Protein AF-A0AA35WFP4-F1 (afdb_monomer)

Organism: Geodia barretti (NCBI:txid519541)

Structure (mmCIF, N/CA/C/O backbone):
data_AF-A0AA35WFP4-F1
#
_entry.id   AF-A0AA35WFP4-F1
#
loop_
_atom_site.group_PDB
_atom_site.id
_atom_site.type_symbol
_atom_site.label_atom_id
_atom_site.label_alt_id
_atom_site.label_comp_id
_atom_site.label_asym_id
_atom_site.label_entity_id
_atom_site.label_seq_id
_atom_site.pdbx_PDB_ins_code
_atom_site.Cartn_x
_atom_site.Cartn_y
_atom_site.Cartn_z
_atom_site.occupancy
_atom_site.B_iso_or_equiv
_atom_site.auth_seq_id
_atom_site.auth_comp_id
_atom_site.auth_asym_id
_atom_site.auth_atom_id
_atom_site.pdbx_PDB_model_num
ATOM 1 N N . MET A 1 1 ? -17.959 -14.743 7.133 1.00 82.44 1 MET A N 1
ATOM 2 C CA . MET A 1 1 ? -16.895 -14.623 8.164 1.00 82.44 1 MET A CA 1
ATOM 3 C C . MET A 1 1 ? -17.214 -13.627 9.280 1.00 82.44 1 MET A C 1
ATOM 5 O O . MET A 1 1 ? -17.504 -14.088 10.371 1.00 82.44 1 MET A O 1
ATOM 9 N N . VAL A 1 2 ? -17.164 -12.299 9.069 1.00 87.94 2 VAL A N 1
ATOM 10 C CA . VAL A 1 2 ? -17.402 -11.323 10.167 1.00 87.94 2 VAL A CA 1
ATOM 11 C C . VAL A 1 2 ? -18.834 -11.422 10.704 1.00 87.94 2 VAL A C 1
ATOM 13 O O . VAL A 1 2 ? -19.025 -11.554 11.905 1.00 87.94 2 VAL A O 1
ATOM 16 N N . GLU A 1 3 ? -19.830 -11.456 9.815 1.00 89.75 3 GLU A N 1
ATOM 17 C CA . GLU A 1 3 ? -21.239 -11.602 10.211 1.00 89.75 3 GLU A CA 1
ATOM 18 C C . GLU A 1 3 ? -21.534 -12.968 10.855 1.00 89.75 3 GLU A C 1
ATOM 20 O O . GLU A 1 3 ? -22.258 -13.048 11.836 1.00 89.75 3 GLU A O 1
ATOM 25 N N . GLU A 1 4 ? -20.914 -14.044 10.360 1.00 89.56 4 GLU A N 1
ATOM 26 C CA . GLU A 1 4 ? -21.022 -15.384 10.962 1.00 89.56 4 GLU A CA 1
ATOM 27 C C . GLU A 1 4 ? -20.418 -15.455 12.368 1.00 89.56 4 GLU A C 1
ATOM 29 O O . GLU A 1 4 ? -20.865 -16.259 13.182 1.00 89.56 4 GLU A O 1
ATOM 34 N N . GLN A 1 5 ? -19.363 -14.685 12.656 1.00 90.50 5 GLN A N 1
ATOM 35 C CA . GLN A 1 5 ? -18.858 -14.599 14.024 1.00 90.50 5 GLN A CA 1
ATOM 36 C C . GLN A 1 5 ? -19.785 -13.754 14.888 1.00 90.50 5 GLN A C 1
ATOM 38 O O . GLN A 1 5 ? -20.161 -14.209 15.958 1.00 90.50 5 GLN A O 1
ATOM 43 N N . ARG A 1 6 ? -20.232 -12.593 14.396 1.00 94.50 6 ARG A N 1
ATOM 44 C CA . ARG A 1 6 ? -21.214 -11.762 15.101 1.00 94.50 6 ARG A CA 1
ATOM 45 C C . ARG A 1 6 ? -22.464 -12.555 15.477 1.00 94.50 6 ARG A C 1
ATOM 47 O O . ARG A 1 6 ? -22.916 -12.461 16.608 1.00 94.50 6 ARG A O 1
ATOM 54 N N . ALA A 1 7 ? -22.997 -13.366 14.565 1.00 92.38 7 ALA A N 1
ATOM 55 C CA . ALA A 1 7 ? -24.157 -14.212 14.835 1.00 92.38 7 ALA A CA 1
ATOM 56 C C . ALA A 1 7 ? -23.892 -15.261 15.931 1.00 92.38 7 ALA A C 1
ATOM 58 O O . ALA A 1 7 ? -24.774 -15.518 16.745 1.00 92.38 7 ALA A O 1
ATOM 59 N N . ARG A 1 8 ? -22.681 -15.835 15.985 1.00 92.56 8 ARG A N 1
ATOM 60 C CA . ARG A 1 8 ? -22.271 -16.758 17.057 1.00 92.56 8 ARG A CA 1
ATOM 61 C C . ARG A 1 8 ? -22.165 -16.048 18.401 1.00 92.56 8 ARG A C 1
ATOM 63 O O . ARG A 1 8 ? -22.798 -16.477 19.355 1.00 92.56 8 ARG A O 1
ATOM 70 N N . ASP A 1 9 ? -21.459 -14.925 18.444 1.00 92.81 9 ASP A N 1
ATOM 71 C CA . ASP A 1 9 ? -21.272 -14.154 19.674 1.00 92.81 9 ASP A CA 1
ATOM 72 C C . ASP A 1 9 ? -22.619 -13.598 20.184 1.00 92.81 9 ASP A C 1
ATOM 74 O O . ASP A 1 9 ? -22.872 -13.546 21.385 1.00 92.81 9 ASP A O 1
ATOM 78 N N . ALA A 1 10 ? -23.532 -13.240 19.274 1.00 93.31 10 ALA A N 1
ATOM 79 C CA . ALA A 1 10 ? -24.896 -12.847 19.616 1.00 93.31 10 ALA A CA 1
ATOM 80 C C . ALA A 1 10 ? -25.704 -14.006 20.228 1.00 93.31 10 ALA A C 1
ATOM 82 O O . ALA A 1 10 ? -26.437 -13.786 21.190 1.00 93.31 10 ALA A O 1
ATOM 83 N N . ALA A 1 11 ? -25.547 -15.234 19.720 1.00 93.44 11 ALA A N 1
ATOM 84 C CA . ALA A 1 11 ? -26.174 -16.426 20.296 1.00 93.44 11 ALA A CA 1
ATOM 85 C C . ALA A 1 11 ? -25.613 -16.779 21.688 1.00 93.44 11 ALA A C 1
ATOM 87 O O . ALA A 1 11 ? -26.329 -17.344 22.511 1.00 93.44 11 ALA A O 1
ATOM 88 N N . GLU A 1 12 ? -24.365 -16.401 21.972 1.00 93.69 12 GLU A N 1
ATOM 89 C CA . GLU A 1 12 ? -23.725 -16.514 23.292 1.00 93.69 12 GLU A CA 1
ATOM 90 C C . GLU A 1 12 ? -24.113 -15.371 24.256 1.00 93.69 12 GLU A C 1
ATOM 92 O O . GLU A 1 12 ? -23.654 -15.338 25.397 1.00 93.69 12 GLU A O 1
ATOM 97 N N . GLY A 1 13 ? -24.983 -14.446 23.831 1.00 91.12 13 GLY A N 1
ATOM 98 C CA . GLY A 1 13 ? -25.497 -13.354 24.664 1.00 91.12 13 GLY A CA 1
ATOM 99 C C . GLY A 1 13 ? -24.642 -12.083 24.656 1.00 91.12 13 GLY A C 1
ATOM 100 O O . GLY A 1 13 ? -24.821 -11.220 25.513 1.00 91.12 13 GLY A O 1
ATOM 101 N N . HIS A 1 14 ? -23.717 -11.929 23.706 1.00 91.44 14 HIS A N 1
ATOM 102 C CA . HIS A 1 14 ? -22.873 -10.739 23.622 1.00 91.44 14 HIS A CA 1
ATOM 103 C C . HIS A 1 14 ? -23.672 -9.521 23.116 1.00 91.44 14 HIS A C 1
ATOM 105 O O . HIS A 1 14 ? -23.936 -9.384 21.919 1.00 91.44 14 HIS A O 1
ATOM 111 N N . GLU A 1 15 ? -24.001 -8.581 24.008 1.00 90.38 15 GLU A N 1
ATOM 112 C CA . GLU A 1 15 ? -24.880 -7.428 23.721 1.00 90.38 15 GLU A CA 1
ATOM 113 C C . GLU A 1 15 ? -24.446 -6.602 22.498 1.00 90.38 15 GLU A C 1
ATOM 115 O O . GLU A 1 15 ? -25.260 -6.282 21.631 1.00 90.38 15 GLU A O 1
ATOM 120 N N . ILE A 1 16 ? -23.145 -6.313 22.365 1.00 91.69 16 ILE A N 1
ATOM 121 C CA . ILE A 1 16 ? -22.607 -5.564 21.212 1.00 91.69 16 ILE A CA 1
ATOM 122 C C . ILE A 1 16 ? -22.883 -6.297 19.889 1.00 91.69 16 ILE A C 1
ATOM 124 O O . ILE A 1 16 ? -23.216 -5.667 18.885 1.00 91.69 16 ILE A O 1
ATOM 128 N N . ALA A 1 17 ? -22.758 -7.626 19.877 1.00 90.75 17 ALA A N 1
ATOM 129 C CA . ALA A 1 17 ? -22.957 -8.437 18.684 1.00 90.75 17 ALA A CA 1
ATOM 130 C C . ALA A 1 17 ? -24.440 -8.485 18.288 1.00 90.75 17 ALA A C 1
ATOM 132 O O . ALA A 1 17 ? -24.754 -8.433 17.097 1.00 90.75 17 ALA A O 1
ATOM 133 N N . ILE A 1 18 ? -25.347 -8.508 19.268 1.00 90.19 18 ILE A N 1
ATOM 134 C CA . ILE A 1 18 ? -26.798 -8.390 19.055 1.00 90.19 18 ILE A CA 1
ATOM 135 C C . ILE A 1 18 ? -27.128 -7.018 18.450 1.00 90.19 18 ILE A C 1
ATOM 137 O O . ILE A 1 18 ? -27.749 -6.937 17.393 1.00 90.19 18 ILE A O 1
ATOM 141 N N . ASN A 1 19 ? -26.617 -5.931 19.035 1.00 88.25 19 ASN A N 1
ATOM 142 C CA . ASN A 1 19 ? -26.883 -4.564 18.565 1.00 88.25 19 ASN A CA 1
ATOM 143 C C . ASN A 1 19 ? -26.356 -4.278 17.150 1.00 88.25 19 ASN A C 1
ATOM 145 O O . ASN A 1 19 ? -26.808 -3.330 16.498 1.00 88.25 19 ASN A O 1
ATOM 149 N N . LEU A 1 20 ? -25.394 -5.072 16.678 1.00 91.75 20 LEU A N 1
ATOM 150 C CA . LEU A 1 20 ? -24.791 -4.975 15.350 1.00 91.75 20 LEU A CA 1
ATOM 151 C C . LEU A 1 20 ? -25.527 -5.769 14.262 1.00 91.75 20 LEU A C 1
ATOM 153 O O . LEU A 1 20 ? -25.131 -5.690 13.095 1.00 91.75 20 LEU A O 1
ATOM 157 N N . GLU A 1 21 ? -26.578 -6.514 14.608 1.00 91.88 21 GLU A N 1
ATOM 158 C CA . GLU A 1 21 ? -27.338 -7.320 13.654 1.00 91.88 21 GLU A CA 1
ATOM 159 C C . GLU A 1 21 ? -27.863 -6.481 12.478 1.00 91.88 21 GLU A C 1
ATOM 161 O O . GLU A 1 21 ? -28.447 -5.411 12.651 1.00 91.88 21 GLU A O 1
ATOM 166 N N . GLY A 1 22 ? -27.588 -6.938 11.251 1.00 89.81 22 GLY A N 1
ATOM 167 C CA . GLY A 1 22 ? -27.989 -6.253 10.016 1.00 89.81 22 GLY A CA 1
ATOM 168 C C . GLY A 1 22 ? -27.219 -4.962 9.695 1.00 89.81 22 GLY A C 1
ATOM 169 O O . GLY A 1 22 ? -27.434 -4.374 8.635 1.00 89.81 22 GLY A O 1
ATOM 170 N N . LYS A 1 23 ? -26.294 -4.516 10.557 1.00 91.38 23 LYS A N 1
ATOM 171 C CA . LYS A 1 23 ? -25.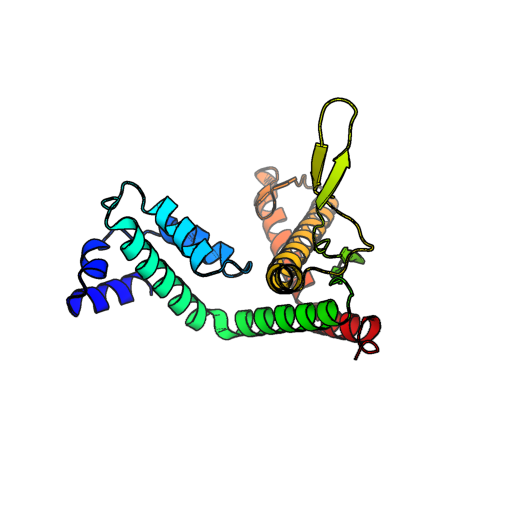561 -3.244 10.390 1.00 91.38 23 LYS A CA 1
ATOM 172 C C . LYS A 1 23 ? -24.175 -3.415 9.762 1.00 91.38 23 LYS A C 1
ATOM 174 O O . LYS A 1 23 ? -23.600 -2.450 9.250 1.00 91.38 23 LYS A O 1
ATOM 179 N N . ILE A 1 24 ? -23.630 -4.633 9.741 1.00 91.62 24 ILE A N 1
ATOM 180 C CA . ILE A 1 24 ? -22.321 -4.935 9.143 1.00 91.62 24 ILE A CA 1
ATOM 181 C C . ILE A 1 24 ? -22.473 -5.181 7.634 1.00 91.62 24 ILE A C 1
ATOM 183 O O . ILE A 1 24 ? -22.581 -6.307 7.158 1.00 91.62 24 ILE A O 1
ATOM 187 N N . SER A 1 25 ? -22.454 -4.105 6.845 1.00 91.75 25 SER A N 1
ATOM 188 C CA . SER A 1 25 ? -22.494 -4.197 5.378 1.00 91.75 25 SER A CA 1
ATOM 189 C C . SER A 1 25 ? -21.098 -4.238 4.740 1.00 91.75 25 SER A C 1
ATOM 191 O O . SER A 1 25 ? -20.101 -3.817 5.335 1.00 91.75 25 SER A O 1
ATOM 193 N N . ARG A 1 26 ? -21.018 -4.638 3.457 1.00 91.31 26 ARG A N 1
ATOM 194 C CA . ARG A 1 26 ? -19.781 -4.549 2.650 1.00 91.31 26 ARG A CA 1
ATOM 195 C C . ARG A 1 26 ? -19.157 -3.153 2.719 1.00 91.31 26 ARG A C 1
ATOM 197 O O . ARG A 1 26 ? -17.938 -3.040 2.784 1.00 91.31 26 ARG A O 1
ATOM 204 N N . LYS A 1 27 ? -19.974 -2.093 2.710 1.00 92.19 27 LYS A N 1
ATOM 205 C CA . LYS A 1 27 ? -19.503 -0.701 2.763 1.00 92.19 27 LYS A CA 1
ATOM 206 C C . LYS A 1 27 ? -18.739 -0.405 4.058 1.00 92.19 27 LYS A C 1
ATOM 208 O O . LYS A 1 27 ? -17.705 0.254 3.993 1.00 92.19 27 LYS A O 1
ATOM 213 N N . VAL A 1 28 ? -19.210 -0.933 5.192 1.00 92.81 28 VAL A N 1
ATOM 214 C CA . VAL A 1 28 ? -18.598 -0.727 6.515 1.00 92.81 28 VAL A CA 1
ATOM 215 C C . VAL A 1 28 ? -17.199 -1.332 6.572 1.00 92.81 28 VAL A C 1
ATOM 217 O O . VAL A 1 28 ? -16.257 -0.673 7.003 1.00 92.81 28 VAL A O 1
ATOM 220 N N . VAL A 1 29 ? -17.041 -2.564 6.083 1.00 93.38 29 VAL A N 1
ATOM 221 C CA . VAL A 1 29 ? -15.768 -3.295 6.190 1.00 93.38 29 VAL A CA 1
ATOM 222 C C . VAL A 1 29 ? -14.801 -3.023 5.035 1.00 93.38 29 VAL A C 1
ATOM 224 O O . VAL A 1 29 ? -13.594 -3.176 5.218 1.00 93.38 29 VAL A O 1
ATOM 227 N N . LYS A 1 30 ? -15.286 -2.591 3.856 1.00 91.88 30 LYS A N 1
A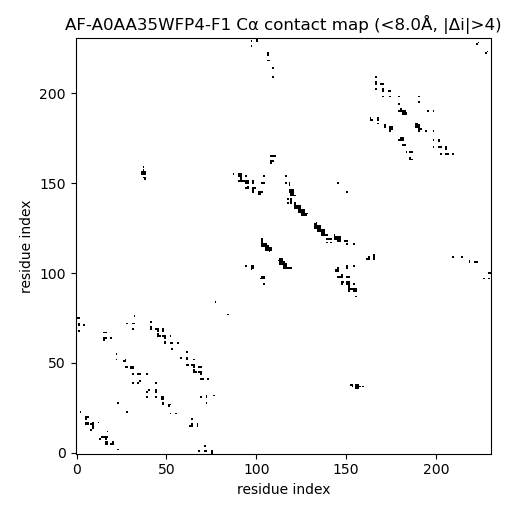TOM 228 C CA . LYS A 1 30 ? -14.472 -2.420 2.634 1.00 91.88 30 LYS A CA 1
ATOM 229 C C . LYS A 1 30 ? -13.238 -1.557 2.877 1.00 91.88 30 LYS A C 1
ATOM 231 O O . LYS A 1 30 ? -12.142 -1.950 2.494 1.00 91.88 30 LYS A O 1
ATOM 236 N N . GLN A 1 31 ? -13.405 -0.394 3.506 1.00 92.12 31 GLN A N 1
ATOM 237 C CA . GLN A 1 31 ? -12.296 0.539 3.710 1.00 92.12 31 GLN A CA 1
ATOM 238 C C . GLN A 1 31 ? -11.212 -0.054 4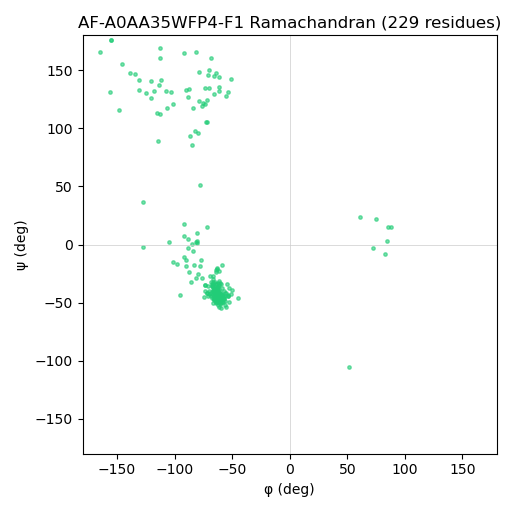.621 1.00 92.12 31 GLN A C 1
ATOM 240 O O . GLN A 1 31 ? -10.022 0.063 4.332 1.00 92.12 31 GLN A O 1
ATOM 245 N N . THR A 1 32 ? -11.608 -0.734 5.695 1.00 91.69 32 THR A N 1
ATOM 246 C CA . THR A 1 32 ? -10.662 -1.363 6.623 1.00 91.69 32 THR A CA 1
ATOM 247 C C . THR A 1 32 ? -9.969 -2.555 5.988 1.00 91.69 32 THR A C 1
ATOM 249 O O . THR A 1 32 ? -8.751 -2.649 6.070 1.00 91.69 32 THR A O 1
ATOM 252 N N . VAL A 1 33 ? -10.700 -3.402 5.259 1.00 89.88 33 VAL A N 1
ATOM 253 C CA . VAL A 1 33 ? -10.108 -4.506 4.487 1.00 89.88 33 VAL A CA 1
ATOM 254 C C . VAL A 1 33 ? -9.068 -3.992 3.489 1.00 89.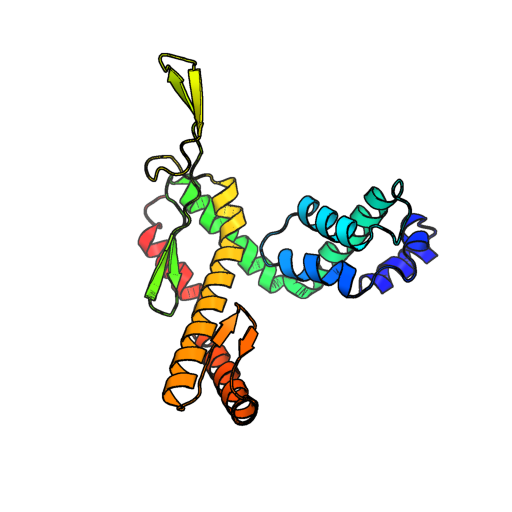88 33 VAL A C 1
ATOM 256 O O . VAL A 1 33 ? -7.961 -4.520 3.447 1.00 89.88 33 VAL A O 1
ATOM 259 N N . MET A 1 34 ? -9.386 -2.926 2.746 1.00 85.62 34 MET A N 1
ATOM 260 C CA . MET A 1 34 ? -8.448 -2.326 1.795 1.00 85.62 34 MET A CA 1
ATOM 261 C C . MET A 1 34 ? -7.225 -1.731 2.487 1.00 85.62 34 MET A C 1
ATOM 263 O O . MET A 1 34 ? -6.124 -1.867 1.989 1.00 85.62 34 MET A O 1
ATOM 267 N N . THR A 1 35 ? -7.381 -1.063 3.626 1.00 86.50 35 THR A N 1
ATOM 268 C CA . THR A 1 35 ? -6.268 -0.299 4.209 1.00 86.50 35 THR A CA 1
ATOM 269 C C . THR A 1 35 ? -5.387 -1.096 5.170 1.00 86.50 35 THR A C 1
ATOM 271 O O . THR A 1 35 ? -4.243 -0.707 5.403 1.00 86.50 35 THR A O 1
ATOM 274 N N . VAL A 1 36 ? -5.857 -2.231 5.697 1.00 83.19 36 VAL A N 1
ATOM 275 C CA . VAL A 1 36 ? -5.047 -3.112 6.560 1.00 83.19 36 VAL A CA 1
ATOM 276 C C . VAL A 1 36 ? -3.878 -3.730 5.796 1.00 83.19 36 VAL A C 1
ATOM 278 O O . VAL A 1 36 ? -2.766 -3.766 6.325 1.00 83.19 36 VAL A O 1
ATOM 281 N N . VAL A 1 37 ? -4.090 -4.141 4.540 1.00 74.56 37 VAL A N 1
ATOM 282 C CA . VAL A 1 37 ? -2.997 -4.625 3.674 1.00 74.56 37 VAL A CA 1
ATOM 283 C C . VAL A 1 37 ? -1.968 -3.525 3.379 1.00 74.56 37 VAL A C 1
ATOM 285 O O . VAL A 1 37 ? -0.790 -3.813 3.196 1.00 74.56 37 VAL A O 1
ATOM 288 N N . TYR A 1 38 ? -2.384 -2.259 3.474 1.00 73.88 38 TYR A N 1
ATOM 289 C CA . TYR A 1 38 ? -1.529 -1.072 3.395 1.00 73.88 38 TYR A CA 1
ATOM 290 C C . TYR A 1 38 ? -1.014 -0.587 4.769 1.00 73.88 38 TYR A C 1
ATOM 292 O O . TYR A 1 38 ? -0.571 0.550 4.911 1.00 73.88 38 TYR A O 1
ATOM 300 N N . GLY A 1 39 ? -1.053 -1.424 5.810 1.00 74.88 39 GLY A N 1
ATOM 301 C CA . GLY A 1 39 ? -0.417 -1.125 7.099 1.00 74.88 39 GLY A CA 1
ATOM 302 C C . GLY A 1 39 ? -1.254 -0.300 8.082 1.00 74.88 39 GLY A C 1
ATOM 303 O O . GLY A 1 39 ? -0.712 0.202 9.071 1.00 74.88 39 GLY A O 1
ATOM 304 N N . VAL A 1 40 ? -2.569 -0.165 7.868 1.00 84.62 40 VAL A N 1
ATOM 305 C CA . VAL A 1 40 ? -3.449 0.447 8.875 1.00 84.62 40 VAL A CA 1
ATOM 306 C C . VAL A 1 40 ? -3.445 -0.356 10.175 1.00 84.62 40 VAL A C 1
ATOM 308 O O . VAL A 1 40 ? -3.602 -1.576 10.198 1.00 84.62 40 VAL A O 1
ATOM 311 N N . THR A 1 41 ? -3.278 0.362 11.286 1.00 86.44 41 THR A N 1
ATOM 312 C CA . THR A 1 41 ? -3.317 -0.205 12.636 1.00 86.44 41 THR A CA 1
ATOM 313 C C . THR A 1 41 ? -4.753 -0.385 13.115 1.00 86.44 41 THR A C 1
ATOM 315 O O . THR A 1 41 ? -5.684 0.212 12.576 1.00 86.44 41 THR A O 1
ATOM 318 N N . TRP A 1 42 ? -4.935 -1.158 14.185 1.00 90.38 42 TRP A N 1
ATOM 319 C CA . TRP A 1 42 ? -6.245 -1.371 14.807 1.00 90.38 42 TRP A CA 1
ATOM 320 C C . TRP A 1 42 ? -6.975 -0.053 15.116 1.00 90.38 42 TRP A C 1
ATOM 322 O O . TRP A 1 42 ? -8.148 0.097 14.790 1.00 90.38 42 TRP A O 1
ATOM 332 N N . VAL A 1 43 ? -6.260 0.950 15.645 1.00 91.31 43 VAL A N 1
ATOM 333 C CA . VAL A 1 43 ? -6.827 2.278 15.943 1.00 91.31 43 VAL A CA 1
ATOM 334 C C . VAL A 1 43 ? -7.323 2.970 14.672 1.00 91.31 43 VAL A C 1
ATOM 336 O O . VAL A 1 43 ? -8.434 3.497 14.657 1.00 91.31 43 VAL A O 1
ATOM 339 N N . GLY A 1 44 ? -6.526 2.950 13.599 1.00 91.56 44 GLY A N 1
ATOM 340 C CA . GLY A 1 44 ? -6.920 3.530 12.315 1.00 91.56 44 GLY A CA 1
ATOM 341 C C . GLY A 1 44 ? -8.114 2.805 11.691 1.00 91.56 44 GLY A C 1
ATOM 342 O O . GLY A 1 44 ? -9.054 3.455 11.238 1.00 91.56 44 GLY A O 1
ATOM 343 N N . GLY A 1 45 ? -8.120 1.470 11.730 1.00 93.50 45 GLY A N 1
ATOM 344 C CA . GLY A 1 45 ? -9.221 0.647 11.227 1.00 93.50 45 GLY A CA 1
ATOM 345 C C . GLY A 1 45 ? -10.521 0.894 11.990 1.00 93.50 45 GLY A C 1
ATOM 346 O O . GLY A 1 45 ? -11.574 1.065 11.381 1.00 93.50 45 GLY A O 1
ATOM 347 N N . ARG A 1 46 ? -10.443 1.029 13.318 1.00 95.50 46 ARG A N 1
ATOM 348 C CA . ARG A 1 46 ? -11.598 1.355 14.157 1.00 95.50 46 ARG A CA 1
ATOM 349 C C . ARG A 1 46 ? -12.210 2.696 13.777 1.00 95.50 46 ARG A C 1
ATOM 351 O O . ARG A 1 46 ? -13.421 2.788 13.636 1.00 95.50 46 ARG A O 1
ATOM 358 N N . LEU A 1 47 ? -11.387 3.728 13.575 1.00 94.50 47 LEU A N 1
ATOM 359 C CA . LEU A 1 47 ? -11.868 5.051 13.162 1.00 94.50 47 LEU A CA 1
ATOM 360 C C . LEU A 1 47 ? -12.556 5.013 11.791 1.00 94.50 47 LEU A C 1
ATOM 362 O O . LEU A 1 47 ? -13.555 5.701 11.589 1.00 94.50 47 LEU A O 1
ATOM 366 N N . GLN A 1 48 ? -12.057 4.197 10.859 1.00 94.81 48 GLN A N 1
ATOM 367 C CA . GLN A 1 48 ? -12.708 3.994 9.562 1.00 94.81 48 GLN A CA 1
ATOM 368 C C . GLN A 1 48 ? -14.075 3.321 9.718 1.00 94.81 48 GLN A C 1
ATOM 370 O O . GLN A 1 48 ? -15.050 3.807 9.151 1.00 94.81 48 GLN A O 1
ATOM 375 N N . ILE A 1 49 ? -14.167 2.258 10.521 1.00 95.62 49 ILE A N 1
ATOM 376 C CA . ILE A 1 49 ? -15.433 1.566 10.796 1.00 95.62 49 ILE A CA 1
ATOM 377 C C . ILE A 1 49 ? -16.411 2.483 11.531 1.00 95.62 49 ILE A C 1
ATOM 379 O O . ILE A 1 49 ? -17.559 2.596 11.113 1.00 95.62 49 ILE A O 1
ATOM 383 N N . ALA A 1 50 ? -15.961 3.204 12.560 1.00 94.81 50 ALA A N 1
ATOM 384 C CA . ALA A 1 50 ? -16.778 4.171 13.291 1.00 94.81 50 ALA A CA 1
ATOM 385 C C . ALA A 1 50 ? -17.351 5.244 12.354 1.00 94.81 50 ALA A C 1
ATOM 387 O O . ALA A 1 50 ? -18.523 5.597 12.452 1.00 94.81 50 ALA A O 1
ATOM 388 N N . LYS A 1 51 ? -16.558 5.723 11.386 1.00 94.69 51 LYS A N 1
ATOM 389 C CA . LYS A 1 51 ? -17.035 6.664 10.364 1.00 94.69 51 LYS A CA 1
ATOM 390 C C . LYS A 1 51 ? -18.149 6.068 9.493 1.00 94.69 51 LYS A C 1
ATOM 392 O O . LYS A 1 51 ? -19.050 6.806 9.114 1.00 94.69 51 LYS A O 1
ATOM 397 N N . GLN A 1 52 ? -18.086 4.775 9.165 1.00 94.06 52 GLN A N 1
ATOM 398 C CA . GLN A 1 52 ? -19.107 4.104 8.348 1.00 94.06 52 GLN A CA 1
ATOM 399 C C . GLN A 1 52 ? -20.351 3.683 9.147 1.00 94.06 52 GLN A C 1
ATOM 401 O O . GLN A 1 52 ? -21.429 3.620 8.567 1.00 94.06 52 GLN A O 1
ATOM 406 N N . LEU A 1 53 ? -20.210 3.393 10.445 1.00 92.06 53 LEU A N 1
ATOM 407 C CA . LEU A 1 53 ? -21.314 3.012 11.339 1.00 92.06 53 LEU A CA 1
ATOM 408 C C . LEU A 1 53 ? -22.082 4.213 11.908 1.00 92.06 53 LEU A C 1
ATOM 410 O O . LEU A 1 53 ? -23.200 4.046 12.398 1.00 92.06 53 LEU A O 1
ATOM 414 N N . ARG A 1 54 ? -21.503 5.418 11.850 1.00 92.00 54 ARG A N 1
ATOM 415 C CA . ARG A 1 54 ? -22.143 6.647 12.329 1.00 92.00 54 ARG A CA 1
ATOM 416 C C . ARG A 1 54 ? -23.524 6.828 11.687 1.00 92.00 54 ARG A C 1
ATOM 418 O O . ARG A 1 54 ? -23.667 6.716 10.472 1.00 92.00 54 ARG A O 1
ATOM 425 N N . GLY A 1 55 ? -24.532 7.108 12.512 1.00 87.69 55 GLY A N 1
ATOM 426 C CA . GLY A 1 55 ? -25.930 7.251 12.090 1.00 87.69 55 GLY A CA 1
ATOM 427 C C . GLY A 1 55 ? -26.705 5.935 11.946 1.00 87.69 55 GLY A C 1
ATOM 428 O O . GLY A 1 55 ? -27.916 5.980 11.774 1.00 87.69 55 GLY A O 1
ATOM 429 N N . SER A 1 56 ? -26.046 4.772 12.037 1.00 88.12 56 SER A N 1
ATOM 430 C CA . SER A 1 56 ? -26.708 3.449 12.062 1.00 88.12 56 SER A CA 1
ATOM 431 C C . SER A 1 56 ? -26.811 2.853 13.476 1.00 88.12 56 SER A C 1
ATOM 433 O O . SER A 1 56 ? -27.538 1.884 13.700 1.00 88.12 56 SER A O 1
ATOM 435 N N . ILE A 1 57 ? -26.049 3.396 14.428 1.00 88.94 57 ILE A N 1
ATOM 436 C CA . ILE A 1 57 ? -25.960 2.971 15.832 1.00 88.94 57 ILE A CA 1
ATOM 437 C C . ILE A 1 57 ? -25.916 4.242 16.698 1.00 88.94 57 ILE A C 1
ATOM 439 O O . ILE A 1 57 ? -25.366 5.242 16.225 1.00 88.94 57 ILE A O 1
ATOM 443 N N . PRO A 1 58 ? -26.472 4.219 17.925 1.00 89.88 58 PRO A N 1
ATOM 444 C CA . PRO A 1 58 ? -26.299 5.289 18.907 1.00 89.88 58 PRO A CA 1
ATOM 445 C C . PRO A 1 58 ? -24.826 5.682 19.132 1.00 89.88 58 PRO A C 1
ATOM 447 O O . PRO A 1 58 ? -23.931 4.832 19.117 1.00 89.88 58 PRO A O 1
ATOM 450 N N . ASP A 1 59 ? -24.567 6.979 19.316 1.00 89.50 59 ASP A N 1
ATOM 451 C CA . ASP A 1 59 ? -23.203 7.527 19.398 1.00 89.50 59 ASP A CA 1
ATOM 452 C C . ASP A 1 59 ? -22.435 7.063 20.648 1.00 89.50 59 ASP A C 1
ATOM 454 O O . ASP A 1 59 ? -21.213 6.913 20.596 1.00 89.50 59 ASP A O 1
ATOM 458 N N . ASP A 1 60 ? -23.141 6.786 21.744 1.00 91.19 60 ASP A N 1
ATOM 459 C CA . ASP A 1 60 ? -22.602 6.217 22.984 1.00 91.19 60 ASP A CA 1
ATOM 460 C C . ASP A 1 60 ? -22.056 4.796 22.778 1.00 91.19 60 ASP A C 1
ATOM 462 O O . ASP A 1 60 ? -21.024 4.442 23.342 1.00 91.19 60 ASP A O 1
ATOM 466 N N . GLN A 1 61 ? -22.679 4.013 21.895 1.00 89.75 61 GLN A N 1
ATOM 467 C CA . GLN A 1 61 ? -22.262 2.643 21.574 1.00 89.75 61 GLN A CA 1
ATOM 468 C C . GLN A 1 61 ? -21.299 2.554 20.383 1.00 89.75 61 GLN A C 1
ATOM 470 O O . GLN A 1 61 ? -20.717 1.496 20.122 1.00 89.75 61 GLN A O 1
ATOM 475 N N . LEU A 1 62 ? -21.113 3.645 19.631 1.00 92.19 62 LEU A N 1
ATOM 476 C CA . LEU A 1 62 ? -20.318 3.657 18.401 1.00 92.19 62 LEU A CA 1
ATOM 477 C C . LEU A 1 62 ? -18.870 3.214 18.647 1.00 92.19 62 LEU A C 1
ATOM 479 O O . LEU A 1 62 ? -18.265 2.536 17.807 1.00 92.19 62 LEU A O 1
ATOM 483 N N . TRP A 1 63 ? -18.303 3.597 19.792 1.00 92.38 63 TRP A N 1
ATOM 484 C CA . TRP A 1 63 ? -16.930 3.254 20.135 1.00 92.38 63 TRP A CA 1
ATOM 485 C C . TRP A 1 63 ? -16.748 1.745 20.301 1.00 92.38 63 TRP A C 1
ATOM 487 O O . TRP A 1 63 ? -15.887 1.166 19.634 1.00 92.38 63 TRP A O 1
ATOM 497 N N . ASP A 1 64 ? -17.604 1.111 21.094 1.00 93.88 64 ASP A N 1
ATOM 498 C CA . ASP A 1 64 ? -17.504 -0.313 21.414 1.00 93.88 64 ASP A CA 1
ATOM 499 C C . ASP A 1 64 ? -17.925 -1.188 20.229 1.00 93.88 64 ASP A C 1
ATOM 501 O O . ASP A 1 64 ? -17.227 -2.138 19.870 1.00 93.88 64 ASP A O 1
ATOM 505 N N . CYS A 1 65 ? -18.982 -0.793 19.514 1.00 93.38 65 CYS A N 1
ATOM 506 C CA . CYS A 1 65 ? -19.404 -1.451 18.278 1.00 93.38 65 CYS A CA 1
ATOM 507 C C . CYS A 1 65 ? -18.301 -1.415 17.211 1.00 93.38 65 CYS A C 1
ATOM 509 O O . CYS A 1 65 ? -17.996 -2.428 16.580 1.00 93.38 65 CYS A O 1
ATOM 511 N N . SER A 1 66 ? -17.655 -0.259 17.013 1.00 94.62 66 SER A N 1
ATOM 512 C CA . SER A 1 66 ? -16.552 -0.155 16.052 1.00 94.62 66 SER A CA 1
ATOM 513 C C . SER A 1 66 ? -15.321 -0.950 16.485 1.00 94.62 66 SER A C 1
ATOM 515 O O . SER A 1 66 ? -14.651 -1.518 15.620 1.00 94.62 66 SER A O 1
ATOM 517 N N . ALA A 1 67 ? -15.033 -1.014 17.792 1.00 94.88 67 ALA A N 1
ATOM 518 C CA . ALA A 1 67 ? -13.943 -1.800 18.368 1.00 94.88 67 ALA A CA 1
ATOM 519 C C . ALA A 1 67 ? -14.145 -3.309 18.145 1.00 94.88 67 ALA A C 1
ATOM 521 O O . ALA A 1 67 ? -13.213 -3.997 17.721 1.00 94.88 67 ALA A O 1
ATOM 522 N N . TYR A 1 68 ? -15.368 -3.800 18.352 1.00 94.94 68 TYR A N 1
ATOM 523 C CA . TYR A 1 68 ? -15.738 -5.188 18.084 1.00 94.94 68 TYR A CA 1
ATOM 524 C C . TYR A 1 68 ? -15.568 -5.534 16.597 1.00 94.94 68 TYR A C 1
ATOM 526 O O . TYR A 1 68 ? -14.809 -6.439 16.244 1.00 94.94 68 TYR A O 1
ATOM 534 N N . VAL A 1 69 ? -16.177 -4.747 15.700 1.00 94.25 69 VAL A N 1
ATOM 535 C CA . VAL A 1 69 ? -16.127 -5.015 14.251 1.00 94.25 69 VAL A CA 1
ATOM 536 C C . VAL A 1 69 ? -14.694 -4.962 13.717 1.00 94.25 69 VAL A C 1
ATOM 538 O O . VAL A 1 69 ? -14.320 -5.804 12.901 1.00 94.25 69 VAL A O 1
ATOM 541 N N . VAL A 1 70 ? -13.857 -4.016 14.167 1.00 94.88 70 VAL A N 1
ATOM 542 C CA . VAL A 1 70 ? -12.452 -3.984 13.726 1.00 94.88 70 VAL A CA 1
ATOM 543 C C . VAL A 1 70 ? -11.680 -5.204 14.234 1.00 94.88 70 VAL A C 1
ATOM 545 O O . VAL A 1 70 ? -10.845 -5.731 13.500 1.00 94.88 70 VAL A O 1
ATOM 548 N N . GLY A 1 71 ? -11.965 -5.685 15.450 1.00 93.50 71 GLY A N 1
ATOM 549 C CA . GLY A 1 71 ? -11.381 -6.911 15.991 1.00 93.50 71 GLY A CA 1
ATOM 550 C C . GLY A 1 71 ? -11.676 -8.106 15.089 1.00 93.50 71 GLY A C 1
ATOM 551 O O . GLY A 1 71 ? -10.752 -8.794 14.646 1.00 93.50 71 GLY A O 1
ATOM 552 N N . GLU A 1 72 ? -12.942 -8.259 14.712 1.00 92.69 72 GLU A N 1
ATOM 553 C CA . GLU A 1 72 ? -13.396 -9.339 13.840 1.00 92.69 72 GLU A CA 1
ATOM 554 C C . GLU A 1 72 ? -12.859 -9.244 12.414 1.00 92.69 72 GLU A C 1
ATOM 556 O O . GLU A 1 72 ? -12.415 -10.245 11.846 1.00 92.69 72 GLU A O 1
ATOM 561 N N . VAL A 1 73 ? -12.797 -8.039 11.842 1.00 92.06 73 VAL A N 1
ATOM 562 C CA . VAL A 1 73 ? -12.161 -7.821 10.535 1.00 92.06 73 VAL A CA 1
ATOM 563 C C . VAL A 1 73 ? -10.688 -8.229 10.585 1.00 92.06 73 VAL A C 1
ATOM 565 O O . VAL A 1 73 ? -10.229 -8.981 9.726 1.00 92.06 73 VAL A O 1
ATOM 568 N N . PHE A 1 74 ? -9.934 -7.800 11.602 1.00 89.00 74 PHE A N 1
ATOM 569 C CA . PHE A 1 74 ? -8.522 -8.173 11.736 1.00 89.00 74 PHE A CA 1
ATOM 570 C C . PHE A 1 74 ? -8.341 -9.679 11.954 1.00 89.00 74 PHE A C 1
ATOM 572 O O . PHE A 1 74 ? -7.383 -10.252 11.429 1.00 89.00 74 PHE A O 1
ATOM 579 N N . ARG A 1 75 ? -9.235 -10.331 12.703 1.00 88.50 75 ARG A N 1
ATOM 580 C CA . ARG A 1 75 ? -9.213 -11.783 12.918 1.00 88.50 75 ARG A CA 1
ATOM 581 C C . ARG A 1 75 ? -9.473 -12.546 11.617 1.00 88.50 75 ARG A C 1
ATOM 583 O O . ARG A 1 75 ? -8.689 -13.428 11.270 1.00 88.50 75 ARG A O 1
ATOM 590 N N . ALA A 1 76 ? -10.491 -12.153 10.854 1.00 88.75 76 ALA A N 1
ATOM 591 C CA . ALA A 1 76 ? -10.811 -12.761 9.563 1.00 88.75 76 ALA A CA 1
ATOM 592 C C . ALA A 1 76 ? -9.683 -12.568 8.532 1.00 88.75 76 ALA A C 1
ATOM 594 O O . ALA A 1 76 ? -9.315 -13.505 7.819 1.00 88.75 76 ALA A O 1
ATOM 595 N N . LEU A 1 77 ? -9.078 -11.374 8.489 1.00 85.00 77 LEU A N 1
ATOM 596 C CA . LEU A 1 77 ? -7.943 -11.087 7.605 1.00 85.00 77 LEU A CA 1
ATOM 597 C C . LEU A 1 77 ? -6.707 -11.917 7.966 1.00 85.00 77 LEU A C 1
ATOM 599 O O . LEU A 1 77 ? -6.018 -12.401 7.072 1.00 85.00 77 LEU A O 1
ATOM 603 N N . ARG A 1 78 ? -6.440 -12.134 9.262 1.00 79.12 78 ARG A N 1
ATOM 604 C CA . ARG A 1 78 ? -5.333 -12.994 9.717 1.00 79.12 78 ARG A CA 1
ATOM 605 C C . ARG A 1 78 ? -5.454 -14.420 9.199 1.00 79.12 78 ARG A C 1
ATOM 607 O O . ARG A 1 78 ? -4.453 -14.982 8.771 1.00 79.12 78 ARG A O 1
ATOM 614 N N . GLN A 1 79 ? -6.660 -14.980 9.237 1.00 81.56 79 GLN A N 1
ATOM 615 C CA . GLN A 1 79 ? -6.919 -16.336 8.750 1.00 81.56 79 GLN A CA 1
ATOM 616 C C . GLN A 1 79 ? -6.813 -16.412 7.222 1.00 81.56 79 GLN A C 1
ATOM 618 O O . GLN A 1 79 ? -6.231 -17.351 6.691 1.00 81.56 79 GLN A O 1
ATOM 623 N N . SER A 1 80 ? -7.318 -15.396 6.521 1.00 81.69 80 SER A N 1
ATOM 624 C CA . SER A 1 80 ? -7.413 -15.412 5.055 1.00 81.69 80 SER A CA 1
ATOM 625 C C . SER A 1 80 ? -6.092 -15.078 4.342 1.00 81.69 80 SER A C 1
ATOM 627 O O . SER A 1 80 ? -5.890 -15.499 3.207 1.00 81.69 80 SER A O 1
ATOM 629 N N . PHE A 1 81 ? -5.178 -14.337 4.985 1.00 80.88 81 PHE A N 1
ATOM 630 C CA . PHE A 1 81 ? -3.999 -13.744 4.331 1.00 80.88 81 PHE A CA 1
ATOM 631 C C . PHE A 1 81 ? -2.659 -14.069 5.013 1.00 80.88 81 PHE A C 1
ATOM 633 O O . PHE A 1 81 ? -1.748 -13.239 5.032 1.00 80.88 81 PHE A O 1
ATOM 640 N N . ALA A 1 82 ? -2.494 -15.285 5.544 1.00 80.69 82 ALA A N 1
ATOM 641 C CA . ALA A 1 82 ? -1.274 -15.690 6.254 1.00 80.69 82 ALA A CA 1
ATOM 642 C C . ALA A 1 82 ? 0.022 -15.466 5.439 1.00 80.69 82 ALA A C 1
ATOM 644 O O . ALA A 1 82 ? 0.992 -14.916 5.958 1.00 80.69 82 ALA A O 1
ATOM 645 N N . LYS A 1 83 ? 0.027 -15.814 4.142 1.00 85.56 83 LYS A N 1
ATOM 646 C CA . LYS A 1 83 ? 1.195 -15.613 3.260 1.00 85.56 83 LYS A CA 1
ATOM 647 C C . LYS A 1 83 ? 1.515 -14.134 3.031 1.00 85.56 83 LYS A C 1
ATOM 649 O O . LYS A 1 83 ? 2.664 -13.727 3.170 1.00 85.56 83 LYS A O 1
ATOM 654 N N . ALA A 1 84 ? 0.500 -13.323 2.723 1.00 85.69 84 ALA A N 1
ATOM 655 C CA . ALA A 1 84 ? 0.679 -11.885 2.518 1.00 85.69 84 ALA A CA 1
ATOM 656 C C . ALA A 1 84 ? 1.195 -11.199 3.791 1.00 85.69 84 ALA A C 1
ATOM 658 O O . ALA A 1 84 ? 2.028 -10.298 3.719 1.00 85.69 84 ALA A O 1
ATOM 659 N N . ARG A 1 85 ? 0.769 -11.681 4.964 1.00 83.12 85 ARG A N 1
ATOM 660 C CA . ARG A 1 85 ? 1.286 -11.208 6.246 1.00 83.12 85 ARG A CA 1
ATOM 661 C C . ARG A 1 85 ? 2.758 -11.548 6.454 1.00 83.12 85 ARG A C 1
ATOM 663 O O . ARG A 1 85 ? 3.502 -10.674 6.876 1.00 83.12 85 ARG A O 1
ATOM 670 N N . GLY A 1 86 ? 3.193 -12.753 6.085 1.00 90.19 86 GLY A N 1
ATOM 671 C CA . GLY A 1 86 ? 4.616 -13.105 6.107 1.00 90.19 86 GLY A CA 1
ATOM 672 C C . GLY A 1 86 ? 5.473 -12.131 5.289 1.00 90.19 86 GLY A C 1
ATOM 673 O O . GLY A 1 86 ? 6.512 -11.676 5.762 1.00 90.19 86 GLY A O 1
ATOM 674 N N . ILE A 1 87 ? 4.994 -11.729 4.105 1.00 92.81 87 ILE A N 1
ATOM 675 C CA . ILE A 1 87 ? 5.663 -10.725 3.260 1.00 92.81 87 ILE A CA 1
ATOM 676 C C . ILE A 1 87 ? 5.656 -9.347 3.937 1.00 92.81 87 ILE A C 1
ATOM 678 O O . ILE A 1 87 ? 6.689 -8.684 4.001 1.00 92.81 87 ILE A O 1
ATOM 682 N N . GLN A 1 88 ? 4.513 -8.914 4.478 1.00 90.00 88 GLN A N 1
ATOM 683 C CA . GLN A 1 88 ? 4.386 -7.635 5.184 1.00 90.00 88 GLN A CA 1
ATOM 684 C C . GLN A 1 88 ? 5.334 -7.540 6.390 1.00 90.00 88 GLN A C 1
ATOM 686 O O . GLN A 1 88 ? 5.972 -6.502 6.600 1.00 90.00 88 GLN A O 1
ATOM 691 N N . ASP A 1 89 ? 5.431 -8.613 7.174 1.00 91.69 89 ASP A N 1
ATOM 692 C CA . ASP A 1 89 ? 6.291 -8.692 8.351 1.00 91.69 89 ASP A CA 1
ATOM 693 C C . ASP A 1 89 ? 7.770 -8.676 7.943 1.00 91.69 89 ASP A C 1
ATOM 695 O O . ASP A 1 89 ? 8.552 -7.927 8.534 1.00 91.69 89 ASP A O 1
ATOM 699 N N . TRP A 1 90 ? 8.142 -9.408 6.885 1.00 95.88 90 TRP A N 1
ATOM 700 C CA . TRP A 1 90 ? 9.490 -9.371 6.312 1.00 95.88 90 TRP A CA 1
ATOM 701 C C . TRP A 1 90 ? 9.868 -7.964 5.826 1.00 95.88 90 TRP A C 1
ATOM 703 O O . TRP A 1 90 ? 10.887 -7.426 6.258 1.00 95.88 90 TRP A O 1
ATOM 713 N N . LEU A 1 91 ? 9.016 -7.309 5.029 1.00 96.44 91 LEU A N 1
ATOM 714 C CA . LEU A 1 91 ? 9.230 -5.932 4.557 1.00 96.44 91 LEU A CA 1
ATOM 715 C C . LEU A 1 91 ? 9.402 -4.941 5.720 1.00 96.44 91 LEU A C 1
ATOM 717 O O . LEU A 1 91 ? 10.310 -4.105 5.712 1.00 96.44 91 LEU A O 1
ATOM 721 N N . SER A 1 92 ? 8.553 -5.049 6.744 1.00 94.75 92 SER A N 1
ATOM 722 C CA . SER A 1 92 ? 8.606 -4.183 7.929 1.00 94.75 92 SER A CA 1
ATOM 723 C C . SER A 1 92 ? 9.878 -4.414 8.750 1.00 94.75 92 SER A C 1
ATOM 725 O O . SER A 1 92 ? 10.483 -3.460 9.250 1.00 94.75 92 SER A O 1
ATOM 727 N N . ALA A 1 93 ? 10.300 -5.673 8.900 1.00 95.88 93 ALA A N 1
ATOM 728 C CA . ALA A 1 93 ? 11.519 -6.040 9.611 1.00 95.88 93 ALA A CA 1
ATOM 729 C C . ALA A 1 93 ? 12.774 -5.547 8.877 1.00 95.88 93 ALA A C 1
ATOM 731 O O . ALA A 1 93 ? 13.656 -4.969 9.516 1.00 95.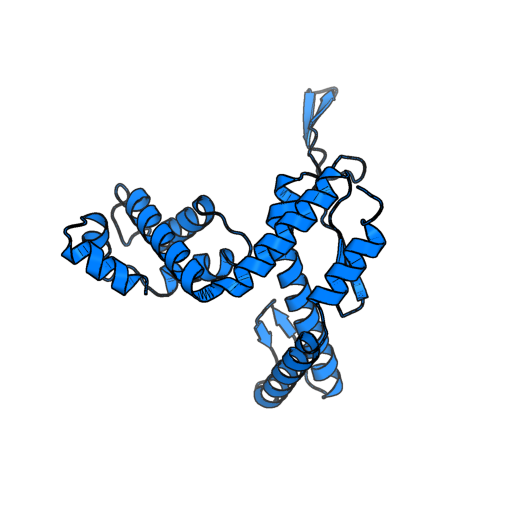88 93 ALA A O 1
ATOM 732 N N . SER A 1 94 ? 12.825 -5.698 7.552 1.00 96.19 94 SER A N 1
ATOM 733 C CA . SER A 1 94 ? 13.919 -5.200 6.712 1.00 96.19 94 SER A CA 1
ATOM 734 C C . SER A 1 94 ? 14.053 -3.680 6.810 1.00 96.19 94 SER A C 1
ATOM 736 O O . SER A 1 94 ? 15.116 -3.181 7.178 1.00 96.19 94 SER A O 1
ATOM 738 N N . ALA A 1 95 ? 12.959 -2.932 6.626 1.00 96.44 95 ALA A N 1
ATOM 739 C CA . ALA A 1 95 ? 12.977 -1.471 6.749 1.00 96.44 95 ALA A CA 1
ATOM 740 C C . ALA A 1 95 ? 13.363 -0.990 8.158 1.00 96.44 95 ALA A C 1
ATOM 742 O O . ALA A 1 95 ? 14.027 0.038 8.311 1.00 96.44 95 ALA A O 1
ATOM 743 N N . ARG A 1 96 ? 12.995 -1.740 9.209 1.00 96.38 96 ARG A N 1
ATOM 744 C CA . ARG A 1 96 ? 13.456 -1.452 10.575 1.00 96.38 96 ARG A CA 1
ATOM 745 C C . ARG A 1 96 ? 14.975 -1.585 10.688 1.00 96.38 96 ARG A C 1
ATOM 747 O O . ARG A 1 96 ? 15.584 -0.695 11.272 1.00 96.38 96 ARG A O 1
ATOM 754 N N . LYS A 1 97 ? 15.574 -2.664 10.169 1.00 95.25 97 LYS A N 1
ATOM 755 C CA . LYS A 1 97 ? 17.031 -2.886 10.224 1.00 95.25 97 LYS A CA 1
ATOM 756 C C . LYS A 1 97 ? 17.791 -1.786 9.480 1.00 95.25 97 LYS A C 1
ATOM 758 O O . LYS A 1 97 ? 18.652 -1.150 10.079 1.00 95.25 97 LYS A O 1
ATOM 763 N N . VAL A 1 98 ? 17.386 -1.482 8.244 1.00 95.44 98 VAL A N 1
ATOM 764 C CA . VAL A 1 98 ? 17.980 -0.404 7.428 1.00 95.44 98 VAL A CA 1
ATOM 765 C C . VAL A 1 98 ? 17.900 0.947 8.148 1.00 95.44 98 VAL A C 1
ATOM 767 O O . VAL A 1 98 ? 18.892 1.665 8.261 1.00 95.44 98 VAL A O 1
ATOM 770 N N . SER A 1 99 ? 16.742 1.268 8.735 1.00 94.94 99 SER A N 1
ATOM 771 C CA . SER A 1 99 ? 16.579 2.514 9.488 1.00 94.94 99 SER A CA 1
ATOM 772 C C . SER A 1 99 ? 17.408 2.573 10.774 1.00 94.94 99 SER A C 1
ATOM 774 O O . SER A 1 99 ? 17.821 3.669 11.156 1.00 94.94 99 SER A O 1
ATOM 776 N N . LEU A 1 100 ? 17.645 1.448 11.457 1.00 94.06 100 LEU A N 1
ATOM 777 C CA . LEU A 1 100 ? 18.513 1.414 12.640 1.00 94.06 100 LEU A CA 1
ATOM 778 C C . LEU A 1 100 ? 19.972 1.708 12.269 1.00 94.06 100 LEU A C 1
ATOM 780 O O . LEU A 1 100 ? 20.629 2.446 13.002 1.00 94.06 100 LEU A O 1
ATOM 784 N N . ALA A 1 101 ? 20.411 1.275 11.085 1.00 93.44 101 ALA A N 1
ATOM 785 C CA . ALA A 1 101 ? 21.691 1.645 10.477 1.00 93.44 101 ALA A CA 1
ATOM 786 C C . ALA A 1 101 ? 21.749 3.102 9.957 1.00 93.44 101 ALA A C 1
ATOM 788 O O . ALA A 1 101 ? 22.634 3.462 9.186 1.00 93.44 101 ALA A O 1
ATOM 789 N N . GLN A 1 102 ? 20.806 3.961 10.364 1.00 92.75 102 GLN A N 1
ATOM 790 C CA . GLN A 1 102 ? 20.732 5.383 10.000 1.00 92.75 102 GLN A CA 1
ATOM 791 C C . GLN A 1 102 ? 20.582 5.654 8.494 1.00 92.75 102 GLN A C 1
ATOM 793 O O . GLN A 1 102 ? 20.883 6.753 8.030 1.00 92.75 102 GLN A O 1
ATOM 798 N N . ARG A 1 103 ? 20.055 4.692 7.727 1.00 93.94 103 ARG A N 1
ATOM 799 C CA . ARG A 1 103 ? 19.751 4.858 6.299 1.00 93.94 103 ARG A CA 1
ATOM 800 C C . ARG A 1 103 ? 18.239 4.840 6.051 1.00 93.94 103 ARG A C 1
ATOM 802 O O . ARG A 1 103 ? 17.519 4.097 6.720 1.00 93.94 103 ARG A O 1
ATOM 809 N N . PRO A 1 104 ? 17.710 5.663 5.130 1.00 94.88 104 PRO A N 1
ATOM 810 C CA . PRO A 1 104 ? 16.322 5.534 4.705 1.00 94.88 104 PRO A CA 1
ATOM 811 C C . PRO A 1 104 ? 16.144 4.260 3.873 1.00 94.88 104 PRO A C 1
ATOM 813 O O . PRO A 1 104 ? 17.062 3.827 3.179 1.00 94.88 104 PRO A O 1
ATOM 816 N N . MET A 1 105 ? 14.950 3.675 3.926 1.00 96.50 105 MET A N 1
ATOM 817 C CA . MET A 1 105 ? 14.617 2.531 3.089 1.00 96.50 105 MET A CA 1
ATOM 818 C C . MET A 1 105 ? 14.487 2.966 1.627 1.00 96.50 105 MET A C 1
ATOM 820 O O . MET A 1 105 ? 13.819 3.960 1.326 1.00 96.50 105 MET A O 1
ATOM 824 N N . GLU A 1 106 ? 15.085 2.201 0.721 1.00 96.69 106 GLU A N 1
ATOM 825 C CA . GLU A 1 106 ? 15.008 2.435 -0.717 1.00 96.69 106 GLU A CA 1
ATOM 826 C C . GLU A 1 106 ? 15.001 1.116 -1.495 1.00 96.69 106 GLU A C 1
ATOM 828 O O . GLU A 1 106 ? 15.456 0.090 -0.992 1.00 96.69 106 GLU A O 1
ATOM 833 N N . TRP A 1 107 ? 14.450 1.144 -2.705 1.00 97.88 107 TRP A N 1
ATOM 834 C CA . TRP A 1 107 ? 14.419 0.023 -3.645 1.00 97.88 107 TRP A CA 1
ATOM 835 C C . TRP A 1 107 ? 14.279 0.541 -5.075 1.00 97.88 107 TRP A C 1
ATOM 837 O O . TRP A 1 107 ? 14.127 1.741 -5.304 1.00 97.88 107 TRP A O 1
ATOM 847 N N . VAL A 1 108 ? 14.322 -0.364 -6.047 1.00 97.81 108 VAL A N 1
ATOM 848 C CA . VAL A 1 108 ? 14.089 -0.058 -7.459 1.00 97.81 108 VAL A CA 1
ATOM 849 C C . VAL A 1 108 ? 12.864 -0.845 -7.914 1.00 97.81 108 VAL A C 1
ATOM 851 O O . VAL A 1 108 ? 12.721 -2.021 -7.589 1.00 97.81 108 VAL A O 1
ATOM 854 N N . THR A 1 109 ? 11.931 -0.184 -8.597 1.00 97.31 109 THR A N 1
ATOM 855 C CA . THR A 1 109 ? 10.762 -0.863 -9.186 1.00 97.31 109 THR A CA 1
ATOM 856 C C . THR A 1 109 ? 11.185 -1.770 -10.347 1.00 97.31 109 THR A C 1
ATOM 858 O O . THR A 1 109 ? 12.229 -1.518 -10.948 1.00 97.31 109 THR A O 1
ATOM 861 N N . PRO A 1 110 ? 10.362 -2.750 -10.761 1.00 96.06 110 PRO A N 1
ATOM 862 C CA . PRO A 1 110 ? 10.659 -3.574 -11.939 1.00 96.06 110 PRO A CA 1
ATOM 863 C C . PRO A 1 110 ? 10.825 -2.783 -13.253 1.00 96.06 110 PRO A C 1
ATOM 865 O O . PRO A 1 110 ? 11.422 -3.278 -14.200 1.00 96.06 110 PRO A O 1
ATOM 868 N N . LEU A 1 111 ? 10.349 -1.531 -13.313 1.00 95.06 111 LEU A N 1
ATOM 869 C CA . LEU A 1 111 ? 10.579 -0.609 -14.435 1.00 95.06 111 LEU A CA 1
ATOM 870 C C . LEU A 1 111 ? 11.861 0.237 -14.301 1.00 95.06 111 LEU A C 1
ATOM 872 O O . LEU A 1 111 ? 12.089 1.136 -15.107 1.00 95.06 111 LEU A O 1
ATOM 876 N N . GLY A 1 112 ? 12.686 0.004 -13.279 1.00 95.38 112 GLY A N 1
ATOM 877 C CA . GLY A 1 112 ? 13.944 0.724 -13.066 1.00 95.38 112 GLY A CA 1
ATOM 878 C C . GLY A 1 112 ? 13.814 2.061 -12.328 1.00 95.38 112 GLY A C 1
ATOM 879 O O . GLY A 1 112 ? 14.817 2.743 -12.132 1.00 95.38 112 GLY A O 1
ATOM 880 N N . LEU A 1 113 ? 12.614 2.454 -11.882 1.00 96.69 113 LEU A N 1
ATOM 881 C CA . LEU A 1 113 ? 12.428 3.682 -11.097 1.00 96.69 113 LEU A CA 1
ATOM 882 C C . LEU A 1 113 ? 12.956 3.492 -9.659 1.00 96.69 113 LEU A C 1
ATOM 884 O O . LEU A 1 113 ? 12.424 2.626 -8.956 1.00 96.69 113 LEU A O 1
ATOM 888 N N . PRO A 1 114 ? 13.934 4.289 -9.185 1.00 97.44 114 PRO A N 1
ATOM 889 C CA . PRO A 1 114 ? 14.365 4.262 -7.792 1.00 97.44 114 PRO A CA 1
ATOM 890 C C . PRO A 1 114 ? 13.323 4.917 -6.878 1.00 97.44 114 PRO A C 1
ATOM 892 O O . PRO A 1 114 ? 12.824 6.009 -7.150 1.00 97.44 114 PRO A O 1
ATOM 895 N N . VAL A 1 115 ? 13.024 4.262 -5.760 1.00 97.88 115 VAL A N 1
ATOM 896 C CA . VAL A 1 115 ? 12.080 4.721 -4.739 1.00 97.88 115 VAL A CA 1
ATOM 897 C C . VAL A 1 115 ? 12.813 4.852 -3.414 1.00 97.88 115 VAL A C 1
ATOM 899 O O . VAL A 1 115 ? 13.420 3.895 -2.946 1.00 97.88 115 VAL A O 1
ATOM 902 N N . VAL A 1 116 ? 12.729 6.028 -2.788 1.00 96.38 116 VAL A N 1
ATOM 903 C CA . VAL A 1 116 ? 13.342 6.317 -1.483 1.00 96.38 116 VAL A CA 1
ATOM 904 C C . VAL A 1 116 ? 12.267 6.814 -0.527 1.00 96.38 116 VAL A C 1
ATOM 906 O O . VAL A 1 116 ? 11.513 7.735 -0.846 1.00 96.38 116 VAL A O 1
ATOM 909 N N . GLN A 1 117 ? 12.197 6.237 0.670 1.00 95.81 117 GLN A N 1
ATOM 910 C CA . GLN A 1 117 ? 11.264 6.690 1.694 1.00 95.81 117 GLN A CA 1
ATOM 911 C C . GLN A 1 117 ? 11.744 7.993 2.353 1.00 95.81 117 GLN A C 1
ATOM 913 O O . GLN A 1 117 ? 12.772 7.994 3.035 1.00 95.81 117 GLN A O 1
ATOM 918 N N . PRO A 1 118 ? 10.981 9.100 2.268 1.00 93.62 118 PRO A N 1
ATOM 919 C CA . PRO A 1 118 ? 11.429 10.411 2.742 1.00 93.62 118 PRO A CA 1
ATOM 920 C C . PRO A 1 118 ? 11.288 10.602 4.264 1.00 93.62 118 PRO A C 1
ATOM 922 O O . PRO A 1 118 ? 11.410 11.723 4.764 1.00 93.62 118 PRO A O 1
ATOM 925 N N . TYR A 1 119 ? 10.979 9.545 5.020 1.00 94.06 119 TYR A N 1
ATOM 926 C CA . TYR A 1 119 ? 10.579 9.647 6.421 1.00 94.06 119 TYR A CA 1
ATOM 927 C C . TYR A 1 119 ? 11.778 9.818 7.359 1.00 94.06 119 TYR A C 1
ATOM 929 O O . TYR A 1 119 ? 12.382 8.843 7.813 1.00 94.06 119 TYR A O 1
ATOM 937 N N . HIS A 1 120 ? 12.062 11.070 7.704 1.00 92.31 120 HIS A N 1
ATOM 938 C CA . HIS A 1 120 ? 13.092 11.460 8.664 1.00 92.31 120 HIS A CA 1
ATOM 939 C C . HIS A 1 120 ? 12.473 12.062 9.928 1.00 92.31 120 HIS A C 1
ATOM 941 O O . HIS A 1 120 ? 11.306 12.478 9.936 1.00 92.31 120 HIS A O 1
ATOM 947 N N . LYS A 1 121 ? 13.246 12.092 11.019 1.00 89.25 121 LYS A N 1
ATOM 948 C CA . LYS A 1 121 ? 12.829 12.782 12.244 1.00 89.25 121 LYS A CA 1
ATOM 949 C C . LYS A 1 121 ? 12.647 14.272 11.954 1.00 89.25 121 LYS A C 1
ATOM 951 O O . LYS A 1 121 ? 13.466 14.896 11.287 1.00 89.25 121 LYS A O 1
ATOM 956 N N . MET A 1 122 ? 11.554 14.834 12.458 1.00 84.38 122 MET A N 1
ATOM 957 C CA . MET A 1 122 ? 11.266 16.261 12.332 1.00 84.38 122 MET A CA 1
ATOM 958 C C . MET A 1 122 ? 11.866 17.005 13.520 1.00 84.38 122 MET A C 1
ATOM 960 O O . MET A 1 122 ? 11.646 16.611 14.665 1.00 84.38 122 MET A O 1
ATOM 964 N N . TYR A 1 123 ? 12.560 18.105 13.242 1.00 81.44 123 TYR A N 1
ATOM 965 C CA . TYR A 1 123 ? 13.068 19.016 14.261 1.00 81.44 123 TYR A CA 1
ATOM 966 C C . TYR A 1 123 ? 12.342 20.355 14.148 1.00 81.44 123 TYR A C 1
ATOM 968 O O . TYR A 1 123 ? 12.086 20.864 13.050 1.00 81.44 123 TYR A O 1
ATOM 976 N N . GLN A 1 124 ? 11.971 20.910 15.298 1.00 82.12 124 GLN A N 1
ATOM 977 C CA . GLN A 1 124 ? 11.449 22.266 15.378 1.00 82.12 124 GLN A CA 1
ATOM 978 C C . GLN A 1 124 ? 12.623 23.218 15.549 1.00 82.12 124 GLN A C 1
ATOM 980 O O . GLN A 1 124 ? 13.445 23.039 16.445 1.00 82.12 124 GLN A O 1
ATOM 985 N N . LYS A 1 125 ? 12.698 24.226 14.683 1.00 82.69 125 LYS A N 1
ATOM 986 C CA . LYS A 1 125 ? 13.644 25.325 14.818 1.00 82.69 125 LYS A CA 1
ATOM 987 C C . LYS A 1 125 ? 12.862 26.555 15.250 1.00 82.69 125 LYS A C 1
ATOM 989 O O . LYS A 1 125 ? 11.984 27.013 14.520 1.00 82.69 125 LYS A O 1
ATOM 994 N N . SER A 1 126 ? 13.178 27.066 16.434 1.00 85.00 126 SER A N 1
ATOM 995 C CA . SER A 1 126 ? 12.693 28.377 16.853 1.00 85.00 126 SER A CA 1
ATOM 996 C C . SER A 1 126 ? 13.550 29.445 16.183 1.00 85.00 126 SER A C 1
ATOM 998 O O . SER A 1 126 ? 14.779 29.411 16.269 1.00 85.00 126 SER A O 1
ATOM 1000 N N . VAL A 1 127 ? 12.906 30.348 15.454 1.00 87.62 127 VAL A N 1
ATOM 1001 C CA . VAL A 1 127 ? 13.538 31.474 14.772 1.00 87.62 127 VAL A CA 1
ATOM 1002 C C . VAL A 1 127 ? 13.011 32.746 15.411 1.00 87.62 127 VAL A C 1
ATOM 1004 O O . VAL A 1 127 ? 11.827 33.055 15.302 1.00 87.62 127 VAL A O 1
ATOM 1007 N N . SER A 1 128 ? 13.892 33.480 16.086 1.00 89.19 128 SER A N 1
ATOM 1008 C CA . SER A 1 128 ? 13.556 34.810 16.587 1.00 89.19 128 SER A CA 1
ATOM 1009 C C . SER A 1 128 ? 13.474 35.782 15.413 1.00 89.19 128 SER A C 1
ATOM 1011 O O . SER A 1 128 ? 14.419 35.894 14.632 1.00 89.19 128 SER A O 1
ATOM 1013 N N . THR A 1 129 ? 12.337 36.456 15.270 1.00 91.56 129 THR A N 1
ATOM 1014 C CA . THR A 1 129 ? 12.149 37.560 14.321 1.00 91.56 129 THR A CA 1
ATOM 1015 C C . THR A 1 129 ? 11.960 38.861 15.096 1.00 91.56 129 THR A C 1
ATOM 1017 O O . THR A 1 129 ? 11.748 38.833 16.306 1.00 91.56 129 THR A O 1
ATOM 1020 N N . GLN A 1 130 ? 11.991 40.008 14.414 1.00 91.38 130 GLN A N 1
ATOM 1021 C CA . GLN A 1 130 ? 11.777 41.303 15.073 1.00 91.38 130 GLN A CA 1
ATOM 1022 C C . GLN A 1 130 ? 10.372 41.462 15.686 1.00 91.38 130 GLN A C 1
ATOM 1024 O O . GLN A 1 130 ? 10.198 42.288 16.573 1.00 91.38 130 GLN A O 1
ATOM 1029 N N . LEU A 1 131 ? 9.382 40.677 15.237 1.00 91.19 131 LEU A N 1
ATOM 1030 C CA . LEU A 1 131 ? 8.008 40.725 15.751 1.00 91.19 131 LEU A CA 1
ATOM 1031 C C . LEU A 1 131 ? 7.746 39.678 16.841 1.00 91.19 131 LEU A C 1
ATOM 1033 O O . LEU A 1 131 ? 7.098 39.976 17.837 1.00 91.19 131 LEU A O 1
ATOM 1037 N N . GLN A 1 132 ? 8.212 38.441 16.642 1.00 92.81 132 GLN A N 1
ATOM 1038 C CA . GLN A 1 132 ? 7.990 37.326 17.570 1.00 92.81 132 GLN A CA 1
ATOM 1039 C C . GLN A 1 132 ? 8.933 36.144 17.303 1.00 92.81 132 GLN A C 1
ATOM 1041 O O . GLN A 1 132 ? 9.530 36.023 16.230 1.00 92.81 132 GLN A O 1
ATOM 1046 N N . GLY A 1 133 ? 9.018 35.215 18.256 1.00 89.69 133 GLY A N 1
ATOM 1047 C CA . GLY A 1 133 ? 9.626 33.904 18.030 1.00 89.69 133 GLY A CA 1
ATOM 1048 C C . GLY A 1 133 ? 8.701 32.998 17.215 1.00 89.69 133 GLY A C 1
ATOM 1049 O O . GLY A 1 133 ? 7.576 32.722 17.624 1.00 89.69 133 GLY A O 1
ATOM 1050 N N . LEU A 1 134 ? 9.173 32.512 16.068 1.00 89.62 134 LEU A N 1
ATOM 1051 C CA . LEU A 1 134 ? 8.456 31.567 15.216 1.00 89.62 134 LEU A CA 1
ATOM 1052 C C . LEU A 1 134 ? 8.995 30.151 15.418 1.00 89.62 134 LEU A C 1
ATOM 1054 O O . LEU A 1 134 ? 10.158 29.873 15.134 1.00 89.62 134 LEU A O 1
ATOM 1058 N N . ASN A 1 135 ? 8.135 29.221 15.831 1.00 88.12 135 ASN A N 1
ATOM 1059 C CA . ASN A 1 135 ? 8.472 27.799 15.880 1.00 88.12 135 ASN A CA 1
ATOM 1060 C C . ASN A 1 135 ? 8.192 27.146 14.525 1.00 88.12 135 ASN A C 1
ATOM 1062 O O . ASN A 1 135 ? 7.081 26.685 14.258 1.00 88.12 135 ASN A O 1
ATOM 1066 N N . MET A 1 136 ? 9.208 27.082 13.668 1.00 83.50 136 MET A N 1
ATOM 1067 C CA . MET A 1 136 ? 9.084 26.446 12.362 1.00 83.50 136 MET A CA 1
ATOM 1068 C C . MET A 1 136 ? 9.378 24.952 12.460 1.00 83.50 136 MET A C 1
ATOM 1070 O O . MET A 1 136 ? 10.375 24.522 13.043 1.00 83.50 136 MET A O 1
ATOM 1074 N N . ARG A 1 137 ? 8.525 24.138 11.841 1.00 79.06 137 ARG A N 1
ATOM 1075 C CA . ARG A 1 137 ? 8.832 22.728 11.590 1.00 79.06 137 ARG A CA 1
ATOM 1076 C C . ARG A 1 137 ? 9.647 22.649 10.308 1.00 79.06 137 ARG A C 1
ATOM 1078 O O . ARG A 1 137 ? 9.143 23.011 9.249 1.00 79.06 137 ARG A O 1
ATOM 1085 N N . VAL A 1 138 ? 10.885 22.167 10.394 1.00 75.56 138 VAL A N 1
ATOM 1086 C CA . VAL A 1 138 ? 11.658 21.843 9.190 1.00 75.56 138 VAL A CA 1
ATOM 1087 C C . VAL A 1 138 ? 11.026 20.588 8.591 1.00 75.56 138 VAL A C 1
ATOM 1089 O O . VAL A 1 138 ? 11.126 19.504 9.165 1.00 75.56 138 VAL A O 1
ATOM 1092 N N . ALA A 1 139 ? 10.281 20.760 7.497 1.00 64.81 139 ALA A N 1
ATOM 1093 C CA . ALA A 1 139 ? 9.391 19.727 6.968 1.00 64.81 139 ALA A CA 1
ATOM 1094 C C . ALA A 1 139 ? 10.143 18.512 6.400 1.00 64.81 139 ALA A C 1
ATOM 1096 O O . ALA A 1 139 ? 9.651 17.389 6.508 1.00 64.81 139 ALA A O 1
ATOM 1097 N N . TRP A 1 140 ? 11.336 18.722 5.835 1.00 72.88 140 TRP A N 1
ATOM 1098 C CA . TRP A 1 140 ? 12.166 17.664 5.267 1.00 72.88 140 TRP A CA 1
ATOM 1099 C C . TRP A 1 140 ? 13.641 18.081 5.251 1.00 72.88 140 TRP A C 1
ATOM 1101 O O . TRP A 1 140 ? 13.970 19.183 4.817 1.00 72.88 140 TRP A O 1
ATOM 1111 N N . ASN A 1 141 ? 14.520 17.208 5.744 1.00 78.12 141 ASN A N 1
ATOM 1112 C CA . ASN A 1 141 ? 15.968 17.357 5.639 1.00 78.12 141 ASN A CA 1
ATOM 1113 C C . ASN A 1 141 ? 16.606 15.952 5.553 1.00 78.12 141 ASN A C 1
ATOM 1115 O O . ASN A 1 141 ? 16.491 15.198 6.523 1.00 78.12 141 ASN A O 1
ATOM 1119 N N . PRO A 1 142 ? 17.266 15.594 4.434 1.00 78.12 142 PRO A N 1
ATOM 1120 C CA . PRO A 1 142 ? 17.937 14.300 4.246 1.00 78.12 142 PRO A CA 1
ATOM 1121 C C . PRO A 1 142 ? 19.063 14.020 5.238 1.00 78.12 142 PRO A C 1
ATOM 1123 O O . PRO A 1 142 ? 19.428 12.869 5.440 1.00 78.12 142 PRO A O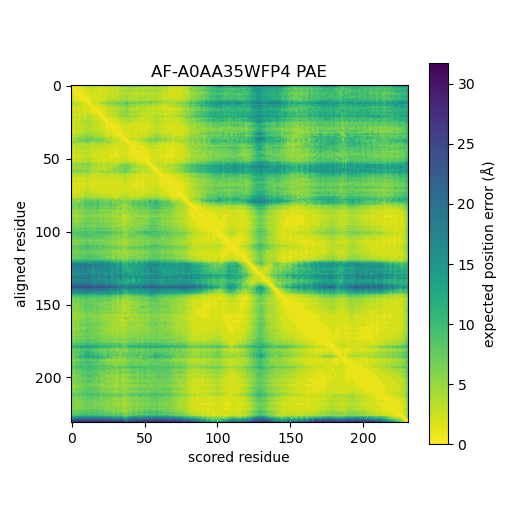 1
ATOM 1126 N N . SER A 1 143 ? 19.638 15.063 5.839 1.00 83.38 143 SER A N 1
ATOM 1127 C CA . SER A 1 143 ? 20.707 14.927 6.828 1.00 83.38 143 SER A CA 1
ATOM 1128 C C . SER A 1 143 ? 20.190 14.490 8.198 1.00 83.38 143 SER A C 1
ATOM 1130 O O . SER A 1 143 ? 20.984 14.143 9.069 1.00 83.38 143 SER A O 1
ATOM 1132 N N . TYR A 1 144 ? 18.877 14.542 8.434 1.00 89.25 144 TYR A N 1
ATOM 1133 C CA . TYR A 1 144 ? 18.299 14.066 9.685 1.00 89.25 144 TYR A CA 1
ATOM 1134 C C . TYR A 1 144 ? 18.191 12.547 9.694 1.00 89.25 144 TYR A C 1
ATOM 1136 O O . TYR A 1 144 ? 17.960 11.946 8.651 1.00 89.25 144 TYR A O 1
ATOM 1144 N N . PRO A 1 145 ? 18.307 11.904 10.866 1.00 91.44 145 PRO A N 1
ATOM 1145 C CA . PRO A 1 145 ? 18.190 10.459 10.951 1.00 91.44 145 PRO A CA 1
ATOM 1146 C C . PRO A 1 145 ? 16.777 9.991 10.556 1.00 91.44 145 PRO A C 1
ATOM 1148 O O . PRO A 1 145 ? 15.787 10.690 10.829 1.00 91.44 145 PRO A O 1
ATOM 1151 N N . PRO A 1 146 ? 16.648 8.799 9.950 1.00 94.62 146 PRO A N 1
ATOM 1152 C CA . PRO A 1 146 ? 15.358 8.239 9.567 1.00 94.62 146 PRO A CA 1
ATOM 1153 C C . PRO A 1 146 ? 14.442 8.013 10.785 1.00 94.62 146 PRO A C 1
ATOM 1155 O O . PRO A 1 146 ? 14.881 7.636 11.875 1.00 94.62 146 PRO A O 1
ATOM 1158 N N . ASP A 1 147 ? 13.134 8.226 10.608 1.00 94.56 147 ASP A N 1
ATOM 1159 C CA . ASP A 1 147 ? 12.125 7.860 11.611 1.00 94.56 147 ASP A CA 1
ATOM 1160 C C . ASP A 1 147 ? 11.789 6.372 11.462 1.00 94.56 147 ASP A C 1
ATOM 1162 O O . ASP A 1 147 ? 10.960 5.984 10.636 1.00 94.56 147 ASP A O 1
ATOM 1166 N N . THR A 1 148 ? 12.408 5.532 12.295 1.00 95.38 148 THR A N 1
ATOM 1167 C CA . THR A 1 148 ? 12.266 4.068 12.250 1.00 95.38 148 THR A CA 1
ATOM 1168 C C . THR A 1 148 ? 10.822 3.589 12.325 1.00 95.38 148 THR A C 1
ATOM 1170 O O . THR A 1 148 ? 10.470 2.581 11.709 1.00 95.38 148 THR A O 1
ATOM 1173 N N . ARG A 1 149 ? 9.952 4.293 13.061 1.00 94.12 149 ARG A N 1
ATOM 1174 C CA . ARG A 1 149 ? 8.544 3.901 13.171 1.00 94.12 149 ARG A CA 1
ATOM 1175 C C . ARG A 1 149 ? 7.810 4.164 11.861 1.00 94.12 149 ARG A C 1
ATOM 1177 O O . ARG A 1 149 ? 7.005 3.329 11.459 1.00 94.12 149 ARG A O 1
ATOM 1184 N N . LYS A 1 150 ? 8.066 5.300 11.210 1.00 93.81 150 LYS A N 1
ATOM 1185 C CA . LYS A 1 150 ? 7.450 5.611 9.912 1.00 93.81 150 LYS A CA 1
ATOM 1186 C C . LYS A 1 150 ? 8.014 4.737 8.797 1.00 93.81 150 LYS A C 1
ATOM 1188 O O . LYS A 1 150 ? 7.221 4.176 8.054 1.00 93.81 150 LYS A O 1
ATOM 1193 N N . GLN A 1 151 ? 9.333 4.557 8.743 1.00 96.12 151 GLN A N 1
ATOM 1194 C CA . GLN A 1 151 ? 10.008 3.721 7.743 1.00 96.12 151 GLN A CA 1
ATOM 1195 C C . GLN A 1 151 ? 9.450 2.287 7.747 1.00 96.12 151 GLN A C 1
ATOM 1197 O O . GLN A 1 151 ? 8.921 1.813 6.743 1.00 96.12 151 GLN A O 1
ATOM 1202 N N . LYS A 1 152 ? 9.440 1.624 8.916 1.00 95.25 152 LYS A N 1
ATOM 1203 C CA . LYS A 1 152 ? 8.941 0.241 9.023 1.00 95.25 152 LYS A CA 1
ATOM 1204 C C . LYS A 1 152 ? 7.462 0.107 8.640 1.00 95.25 152 LYS A C 1
ATOM 1206 O O . LYS A 1 152 ? 7.095 -0.831 7.947 1.00 95.25 152 LYS A O 1
ATOM 1211 N N . ASN A 1 153 ? 6.614 1.043 9.081 1.00 91.62 153 ASN A N 1
ATOM 1212 C CA . ASN A 1 153 ? 5.167 0.954 8.875 1.00 91.62 153 ASN A CA 1
ATOM 1213 C C . ASN A 1 153 ? 4.773 1.299 7.432 1.00 91.62 153 ASN A C 1
ATOM 1215 O O . ASN A 1 153 ? 3.756 0.814 6.947 1.00 91.62 153 ASN A O 1
ATOM 1219 N N . ALA A 1 154 ? 5.556 2.148 6.763 1.00 93.94 154 ALA A N 1
ATOM 1220 C CA . ALA A 1 154 ? 5.287 2.593 5.404 1.00 93.94 154 ALA A CA 1
ATOM 1221 C C . ALA A 1 154 ? 5.931 1.701 4.333 1.00 93.94 154 ALA A C 1
ATOM 1223 O O . ALA A 1 154 ? 5.581 1.826 3.162 1.00 93.94 154 ALA A O 1
ATOM 1224 N N . MET A 1 155 ? 6.862 0.806 4.693 1.00 95.19 155 MET A N 1
ATOM 1225 C CA . MET A 1 155 ? 7.509 -0.075 3.714 1.00 95.19 155 MET A CA 1
ATOM 1226 C C . MET A 1 155 ? 6.515 -0.974 2.968 1.00 95.19 155 MET A C 1
ATOM 1228 O O . MET A 1 155 ? 6.472 -0.870 1.743 1.00 95.19 155 MET A O 1
ATOM 1232 N N . PRO A 1 156 ? 5.660 -1.774 3.636 1.00 94.44 156 PRO A N 1
ATOM 1233 C CA . PRO A 1 156 ? 4.683 -2.591 2.921 1.00 94.44 156 PRO A CA 1
ATOM 1234 C C . PRO A 1 156 ? 3.751 -1.807 1.979 1.00 94.44 156 PRO A C 1
ATOM 1236 O O . PRO A 1 156 ? 3.695 -2.163 0.803 1.00 94.44 156 PRO A O 1
ATOM 1239 N N . PRO A 1 157 ? 3.059 -0.728 2.412 1.00 93.50 157 PRO A N 1
ATOM 1240 C CA . PRO A 1 157 ? 2.164 -0.005 1.512 1.00 93.50 157 PRO A CA 1
ATOM 1241 C C . PRO A 1 157 ? 2.887 0.661 0.348 1.00 93.50 157 PRO A C 1
ATOM 1243 O O . PRO A 1 157 ? 2.416 0.572 -0.780 1.00 93.50 157 PRO A O 1
ATOM 1246 N N . ASN A 1 158 ? 4.033 1.302 0.590 1.00 96.38 158 ASN A N 1
ATOM 1247 C CA . ASN A 1 158 ? 4.754 1.979 -0.484 1.00 96.38 158 ASN A CA 1
ATOM 1248 C C . ASN A 1 158 ? 5.311 0.979 -1.502 1.00 96.38 158 ASN A C 1
ATOM 1250 O O . ASN A 1 158 ? 5.328 1.280 -2.693 1.00 96.38 158 ASN A O 1
ATOM 1254 N N . PHE A 1 159 ? 5.724 -0.210 -1.055 1.00 97.00 159 PHE A N 1
ATOM 1255 C CA . PHE A 1 159 ? 6.159 -1.269 -1.955 1.00 97.00 159 PHE A CA 1
ATOM 1256 C C . PHE A 1 159 ? 5.017 -1.749 -2.856 1.00 97.00 159 PHE A C 1
ATOM 1258 O O . PHE A 1 159 ? 5.175 -1.752 -4.075 1.00 97.00 159 PHE A O 1
ATOM 1265 N N . VAL A 1 160 ? 3.843 -2.053 -2.289 1.00 94.88 160 VAL A N 1
ATOM 1266 C CA . VAL A 1 160 ? 2.662 -2.454 -3.078 1.00 94.88 160 VAL A CA 1
ATOM 1267 C C . VAL A 1 160 ? 2.237 -1.342 -4.038 1.00 94.88 160 VAL A C 1
ATOM 1269 O O . VAL A 1 160 ? 2.090 -1.604 -5.224 1.00 94.88 160 VAL A O 1
ATOM 1272 N N . HIS A 1 161 ? 2.168 -0.085 -3.586 1.00 94.88 161 HIS A N 1
ATOM 1273 C CA . HIS A 1 161 ? 1.861 1.046 -4.472 1.00 94.88 161 HIS A CA 1
ATOM 1274 C C . HIS A 1 161 ? 2.875 1.202 -5.612 1.00 94.88 161 HIS A C 1
ATOM 1276 O O . HIS A 1 161 ? 2.510 1.607 -6.716 1.00 94.88 161 HIS A O 1
ATOM 1282 N N . SER A 1 162 ? 4.150 0.889 -5.366 1.00 96.94 162 SER A N 1
ATOM 1283 C CA . SER A 1 162 ? 5.163 0.919 -6.419 1.00 96.94 162 SER A CA 1
ATOM 1284 C C . SER A 1 162 ? 4.923 -0.169 -7.472 1.00 96.94 162 SER A C 1
ATOM 1286 O O . SER A 1 162 ? 5.098 0.098 -8.661 1.00 96.94 162 SER A O 1
ATOM 1288 N N . LEU A 1 163 ? 4.430 -1.349 -7.076 1.00 97.12 163 LEU A N 1
ATOM 1289 C CA . LEU A 1 163 ? 4.019 -2.410 -8.002 1.00 97.12 163 LEU A CA 1
ATOM 1290 C C . LEU A 1 163 ? 2.723 -2.057 -8.743 1.00 97.12 163 LEU A C 1
ATOM 1292 O O . LEU A 1 163 ? 2.670 -2.230 -9.957 1.00 97.12 163 LEU A O 1
ATOM 1296 N N . ASP A 1 164 ? 1.733 -1.475 -8.063 1.00 96.31 164 ASP A N 1
ATOM 1297 C CA . ASP A 1 164 ? 0.489 -1.000 -8.687 1.00 96.31 164 ASP A CA 1
ATOM 1298 C C . ASP A 1 164 ? 0.787 0.056 -9.768 1.00 96.31 164 ASP A C 1
ATOM 1300 O O . ASP A 1 164 ? 0.269 -0.005 -10.886 1.00 96.31 164 ASP A O 1
ATOM 1304 N N . SER A 1 165 ? 1.694 0.994 -9.470 1.00 96.69 165 SER A N 1
ATOM 1305 C CA . SER A 1 165 ? 2.174 1.988 -10.437 1.00 96.69 165 SER A CA 1
ATOM 1306 C C . SER A 1 165 ? 2.930 1.340 -11.596 1.00 96.69 165 SER A C 1
ATOM 1308 O O . SER A 1 165 ? 2.748 1.739 -12.745 1.00 96.69 165 SER A O 1
ATOM 1310 N N . THR A 1 166 ? 3.767 0.338 -11.312 1.00 97.56 166 THR A N 1
ATOM 1311 C CA . THR A 1 166 ? 4.513 -0.417 -12.332 1.00 97.56 166 THR A CA 1
ATOM 1312 C C . THR A 1 166 ? 3.546 -1.113 -13.290 1.00 97.56 166 THR A C 1
ATOM 1314 O O . THR A 1 166 ? 3.670 -0.988 -14.508 1.00 97.56 166 THR A O 1
ATOM 1317 N N . HIS A 1 167 ? 2.525 -1.778 -12.749 1.00 98.25 167 HIS A N 1
ATOM 1318 C CA . HIS A 1 167 ? 1.495 -2.456 -13.523 1.00 98.25 167 HIS A CA 1
ATOM 1319 C C . HIS A 1 167 ? 0.679 -1.488 -14.397 1.00 98.25 167 HIS A C 1
ATOM 1321 O O . HIS A 1 167 ? 0.462 -1.747 -15.587 1.00 98.25 167 HIS A O 1
ATOM 1327 N N . MET A 1 168 ? 0.275 -0.347 -13.832 1.00 98.00 168 MET A N 1
ATOM 1328 C CA . MET A 1 168 ? -0.422 0.713 -14.563 1.00 98.00 168 MET A CA 1
ATOM 1329 C C . MET A 1 168 ? 0.425 1.234 -15.728 1.00 98.00 168 MET A C 1
ATOM 1331 O O . MET A 1 168 ? -0.077 1.356 -16.844 1.00 98.00 168 MET A O 1
ATOM 1335 N N . MET A 1 169 ? 1.708 1.516 -15.488 1.00 97.62 169 MET A N 1
ATOM 1336 C CA . MET A 1 169 ? 2.626 2.014 -16.514 1.00 97.62 169 MET A CA 1
ATOM 1337 C C . MET A 1 169 ? 2.843 0.993 -17.637 1.00 97.62 169 MET A C 1
ATOM 1339 O O . MET A 1 169 ? 2.749 1.357 -18.808 1.00 97.62 169 MET A O 1
ATOM 1343 N N . LEU A 1 170 ? 3.058 -0.287 -17.309 1.00 97.38 170 LEU A N 1
ATOM 1344 C CA . LEU A 1 170 ? 3.153 -1.363 -18.305 1.00 97.38 170 LEU A CA 1
ATOM 1345 C C . LEU A 1 170 ? 1.878 -1.459 -19.151 1.00 97.38 170 LEU A C 1
ATOM 1347 O O . LEU A 1 170 ? 1.939 -1.488 -20.382 1.00 97.38 170 LEU A O 1
ATOM 1351 N N . THR A 1 171 ? 0.713 -1.440 -18.501 1.00 97.81 171 THR A N 1
ATOM 1352 C CA . THR A 1 171 ? -0.587 -1.480 -19.185 1.00 97.81 171 THR A CA 1
ATOM 1353 C C . THR A 1 171 ? -0.758 -0.282 -20.119 1.00 97.81 171 THR A C 1
ATOM 1355 O O . THR A 1 171 ? -1.161 -0.464 -21.266 1.00 97.81 171 THR A O 1
ATOM 1358 N N . ALA A 1 172 ? -0.391 0.924 -19.677 1.00 97.56 172 ALA A N 1
ATOM 1359 C CA . ALA A 1 172 ? -0.456 2.142 -20.483 1.00 97.56 172 ALA A CA 1
ATOM 1360 C C . ALA A 1 172 ? 0.443 2.065 -21.728 1.00 97.56 172 ALA A C 1
ATOM 1362 O O . ALA A 1 172 ? -0.002 2.377 -22.833 1.00 97.56 172 ALA A O 1
ATOM 1363 N N . LEU A 1 173 ? 1.689 1.603 -21.570 1.00 97.62 173 LEU A N 1
ATOM 1364 C CA . LEU A 1 173 ? 2.639 1.447 -22.675 1.00 97.62 173 LEU A CA 1
ATOM 1365 C C . LEU A 1 173 ? 2.125 0.453 -23.724 1.00 97.62 173 LEU A C 1
ATOM 1367 O O . LEU A 1 173 ? 2.190 0.721 -24.924 1.00 97.62 173 LEU A O 1
ATOM 1371 N N . HIS A 1 174 ? 1.581 -0.683 -23.285 1.00 98.06 174 HIS A N 1
ATOM 1372 C CA . HIS A 1 174 ? 1.040 -1.696 -24.190 1.00 98.06 174 HIS A CA 1
ATOM 1373 C C . HIS A 1 174 ? -0.293 -1.276 -24.826 1.00 98.06 174 HIS A C 1
ATOM 1375 O O . HIS A 1 174 ? -0.512 -1.561 -26.003 1.00 98.06 174 HIS A O 1
ATOM 1381 N N . ALA A 1 175 ? -1.150 -0.548 -24.105 1.00 97.56 175 ALA A N 1
ATOM 1382 C CA . ALA A 1 175 ? -2.360 0.050 -24.669 1.00 97.56 175 ALA A CA 1
ATOM 1383 C C . ALA A 1 175 ? -2.017 1.069 -25.764 1.00 97.56 175 ALA A C 1
ATOM 1385 O O . ALA A 1 175 ? -2.597 1.021 -26.849 1.00 97.56 175 ALA A O 1
ATOM 1386 N N . HIS A 1 176 ? -1.012 1.916 -25.526 1.00 97.44 176 HIS A N 1
ATOM 1387 C CA . HIS A 1 176 ? -0.533 2.873 -26.519 1.00 97.44 176 HIS A CA 1
ATOM 1388 C C . HIS A 1 176 ? 0.017 2.176 -27.773 1.00 97.44 176 HIS A C 1
ATOM 1390 O O . HIS A 1 176 ? -0.352 2.539 -28.887 1.00 97.44 176 HIS A O 1
ATOM 1396 N N . ARG A 1 177 ? 0.822 1.114 -27.609 1.00 97.44 177 ARG A N 1
ATOM 1397 C CA . ARG A 1 177 ? 1.315 0.283 -28.729 1.00 97.44 177 ARG A CA 1
ATOM 1398 C C . ARG A 1 177 ? 0.191 -0.393 -29.518 1.00 97.44 177 ARG A C 1
ATOM 1400 O O . ARG A 1 177 ? 0.334 -0.594 -30.718 1.00 97.44 177 ARG A O 1
ATOM 1407 N N . ALA A 1 178 ? -0.918 -0.727 -28.863 1.00 96.62 178 ALA A N 1
ATOM 1408 C CA . ALA A 1 178 ? -2.114 -1.269 -29.504 1.00 96.62 178 ALA A CA 1
ATOM 1409 C C . ALA A 1 178 ? -3.002 -0.191 -30.163 1.00 96.62 178 ALA A C 1
ATOM 1411 O O . ALA A 1 178 ? -4.072 -0.521 -30.669 1.00 96.62 178 ALA A O 1
ATOM 1412 N N . GLY A 1 179 ? -2.588 1.083 -30.149 1.00 96.88 179 GLY A N 1
ATOM 1413 C CA . GLY A 1 179 ? -3.340 2.197 -30.732 1.00 96.88 179 GLY A CA 1
ATOM 1414 C C . GLY A 1 179 ? -4.555 2.630 -29.908 1.00 96.88 179 GLY A C 1
ATOM 14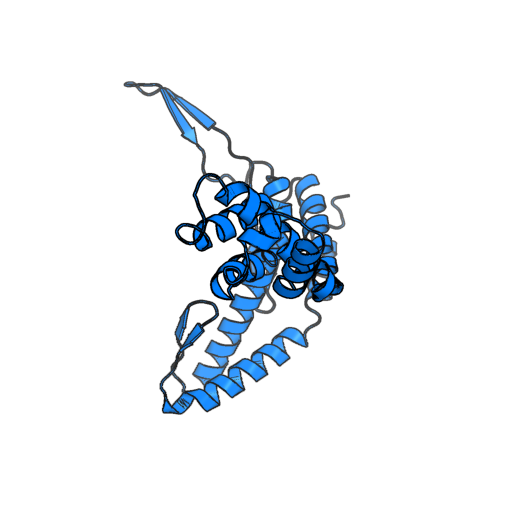15 O O . GLY A 1 179 ? -5.481 3.225 -30.452 1.00 96.88 179 GLY A O 1
ATOM 1416 N N . ILE A 1 180 ? -4.582 2.319 -28.608 1.00 96.38 180 ILE A N 1
ATOM 1417 C CA . ILE A 1 180 ? -5.725 2.574 -27.728 1.00 96.38 180 ILE A CA 1
ATOM 1418 C C . ILE A 1 180 ? -5.408 3.730 -26.777 1.00 96.38 180 ILE A C 1
ATOM 1420 O O . ILE A 1 180 ? -4.374 3.741 -26.107 1.00 96.38 180 ILE A O 1
ATOM 1424 N N . SER A 1 181 ? -6.329 4.690 -26.669 1.00 96.75 181 SER A N 1
ATOM 1425 C CA . SER A 1 181 ? -6.261 5.750 -25.659 1.00 96.75 181 SER A CA 1
ATOM 1426 C C . SER A 1 181 ? -6.422 5.165 -24.258 1.00 96.75 181 SER A C 1
ATOM 1428 O O . SER A 1 181 ? -7.378 4.432 -23.997 1.00 96.75 181 SER A O 1
ATOM 1430 N N . PHE A 1 182 ? -5.513 5.516 -23.354 1.00 98.06 182 PHE A N 1
ATOM 1431 C CA . PHE A 1 182 ? -5.488 5.020 -21.983 1.00 98.06 182 PHE A CA 1
ATOM 1432 C C . PHE A 1 182 ? -5.344 6.182 -21.002 1.00 98.06 182 PHE A C 1
ATOM 1434 O O . PHE A 1 182 ? -4.477 7.039 -21.170 1.00 98.06 182 PHE A O 1
ATOM 1441 N N . VAL A 1 183 ? -6.170 6.183 -19.960 1.00 96.94 183 VAL A N 1
ATOM 1442 C CA . VAL A 1 183 ? -6.054 7.072 -18.798 1.00 96.94 183 VAL A CA 1
ATOM 1443 C C . VAL A 1 183 ? -6.238 6.223 -17.546 1.00 96.94 183 VAL A C 1
ATOM 1445 O O . VAL A 1 183 ? -6.999 5.260 -17.563 1.00 96.94 183 VAL A O 1
ATOM 1448 N N . ALA A 1 184 ? -5.562 6.565 -16.454 1.00 95.94 184 ALA A N 1
ATOM 1449 C CA . ALA A 1 184 ? -5.717 5.860 -15.190 1.00 95.94 184 ALA A CA 1
ATOM 1450 C C . ALA A 1 184 ? -5.942 6.828 -14.030 1.00 95.94 184 ALA A C 1
ATOM 1452 O O . ALA A 1 184 ? -5.299 7.873 -13.935 1.00 95.94 184 ALA A O 1
ATOM 1453 N N . VAL A 1 185 ? -6.822 6.427 -13.116 1.00 93.94 185 VAL A N 1
ATOM 1454 C CA . VAL A 1 185 ? -6.934 6.984 -11.768 1.00 93.94 185 VAL A CA 1
ATOM 1455 C C . VAL A 1 185 ? -6.560 5.865 -10.806 1.00 93.94 185 VAL A C 1
ATOM 1457 O O . VAL A 1 185 ? -7.413 5.084 -10.396 1.00 93.94 185 VAL A O 1
ATOM 1460 N N . HIS A 1 186 ? -5.268 5.756 -10.499 1.00 88.38 186 HIS A N 1
ATOM 1461 C CA . HIS A 1 186 ? -4.698 4.668 -9.697 1.00 88.38 186 HIS A CA 1
ATOM 1462 C C . HIS A 1 186 ? -5.096 3.270 -10.204 1.00 88.38 186 HIS A C 1
ATOM 1464 O O . HIS A 1 186 ? -4.570 2.829 -11.218 1.00 88.38 186 HIS A O 1
ATOM 1470 N N . ASP A 1 187 ? -6.009 2.582 -9.517 1.00 89.31 187 ASP A N 1
ATOM 1471 C CA . ASP A 1 187 ? -6.475 1.219 -9.801 1.00 89.31 187 ASP A CA 1
ATOM 1472 C C . ASP A 1 187 ? -7.602 1.154 -10.849 1.00 89.31 187 ASP A C 1
ATOM 1474 O O . ASP A 1 187 ? -8.097 0.077 -11.180 1.00 89.31 187 ASP A O 1
ATOM 1478 N N . SER A 1 188 ? -8.020 2.306 -11.377 1.00 94.38 188 SER A N 1
ATOM 1479 C CA . SER A 1 188 ? -9.124 2.421 -12.327 1.00 94.38 188 SER A CA 1
ATOM 1480 C C . SER A 1 188 ? -8.622 2.861 -13.701 1.00 94.38 188 SER A C 1
ATOM 1482 O O . SER A 1 188 ? -8.173 3.995 -13.866 1.00 94.38 188 SER A O 1
ATOM 1484 N N . TYR A 1 189 ? -8.714 1.969 -14.693 1.00 97.75 189 TYR A N 1
ATOM 1485 C CA . TYR A 1 189 ? -8.214 2.190 -16.058 1.00 97.75 189 TYR A CA 1
ATOM 1486 C C . TYR A 1 189 ? -9.342 2.506 -17.034 1.00 97.75 189 TYR A C 1
ATOM 1488 O O . TYR A 1 189 ? -10.372 1.830 -17.052 1.00 97.75 189 TYR A O 1
ATOM 1496 N N . TRP A 1 190 ? -9.165 3.565 -17.818 1.00 97.81 190 TRP A N 1
ATOM 1497 C CA . TRP A 1 190 ? -10.178 4.153 -18.684 1.00 97.81 190 TRP A CA 1
ATOM 1498 C C . TRP A 1 190 ? -9.708 4.139 -20.139 1.00 97.81 190 TRP A C 1
ATOM 1500 O O . TRP A 1 190 ? -8.548 4.412 -20.450 1.00 97.81 190 TRP A O 1
ATOM 1510 N N . THR A 1 191 ? -10.646 3.851 -21.035 1.00 97.94 191 THR A N 1
ATOM 1511 C CA . THR A 1 191 ? -10.472 3.880 -22.489 1.00 97.94 191 THR A CA 1
ATOM 1512 C C . THR A 1 191 ? -11.833 4.100 -23.162 1.00 97.94 191 THR A C 1
ATOM 1514 O O . THR A 1 191 ? -12.863 4.133 -22.484 1.00 97.94 191 THR A O 1
ATOM 1517 N N . HIS A 1 192 ? -11.875 4.241 -24.488 1.00 98.00 192 HIS A N 1
ATOM 1518 C CA . HIS A 1 192 ? -13.139 4.275 -25.225 1.00 98.00 192 HIS A CA 1
ATOM 1519 C C . HIS A 1 192 ? -13.868 2.926 -25.144 1.00 98.00 192 HIS A C 1
ATOM 1521 O O . HIS A 1 192 ? -13.245 1.866 -25.177 1.00 98.00 192 HIS A O 1
ATOM 1527 N N . ALA A 1 193 ? -15.204 2.958 -25.098 1.00 97.69 193 ALA A N 1
ATOM 1528 C CA . ALA A 1 193 ? -16.041 1.774 -24.884 1.00 97.69 193 ALA A CA 1
ATOM 1529 C C . ALA A 1 193 ? -15.744 0.611 -25.855 1.00 97.69 193 ALA A C 1
ATOM 1531 O O . ALA A 1 193 ? -15.721 -0.547 -25.442 1.00 97.69 193 ALA A O 1
ATOM 1532 N N . CYS A 1 194 ? -15.445 0.912 -27.123 1.00 97.50 194 CYS A N 1
ATOM 1533 C CA . CYS A 1 194 ? -15.100 -0.087 -28.139 1.00 97.50 194 CYS A CA 1
ATOM 1534 C C . CYS A 1 194 ? -13.794 -0.854 -27.853 1.00 97.50 194 CYS A C 1
ATOM 1536 O O . CYS A 1 194 ? -13.626 -1.966 -28.349 1.00 97.50 194 CYS A O 1
ATOM 1538 N N . PHE A 1 195 ? -12.890 -0.309 -27.032 1.00 97.69 195 PHE A N 1
ATOM 1539 C CA . PHE A 1 195 ? -11.583 -0.901 -26.727 1.00 97.69 195 PHE A CA 1
ATOM 1540 C C . PHE A 1 195 ? -11.496 -1.550 -25.344 1.00 97.69 195 PHE A C 1
ATOM 1542 O O . PHE A 1 195 ? -10.447 -2.091 -24.990 1.00 97.69 195 PHE A O 1
ATOM 1549 N N . VAL A 1 196 ? -12.585 -1.560 -24.566 1.00 97.62 196 VAL A N 1
ATOM 1550 C CA . VAL A 1 196 ? -12.602 -2.114 -23.200 1.00 97.62 196 VAL A CA 1
ATOM 1551 C C . VAL A 1 196 ? -12.137 -3.571 -23.169 1.00 97.62 196 VAL A C 1
ATOM 1553 O O . VAL A 1 196 ? -11.347 -3.937 -22.302 1.00 97.62 196 VAL A O 1
ATOM 1556 N N . ASN A 1 197 ? -12.561 -4.400 -24.127 1.00 97.81 197 ASN A N 1
ATOM 1557 C CA . ASN A 1 197 ? -12.137 -5.803 -24.206 1.00 97.81 197 ASN A CA 1
ATOM 1558 C C . ASN A 1 197 ? -10.630 -5.936 -24.458 1.00 97.81 197 ASN A C 1
ATOM 1560 O O . ASN A 1 197 ? -9.956 -6.736 -23.808 1.00 97.81 197 ASN A O 1
ATOM 1564 N N . THR A 1 198 ? -10.086 -5.110 -25.350 1.00 97.62 198 THR A N 1
ATOM 1565 C CA . THR A 1 198 ? -8.655 -5.114 -25.658 1.00 97.62 198 THR A CA 1
ATOM 1566 C C . THR A 1 198 ? -7.828 -4.616 -24.476 1.00 97.62 198 THR A C 1
ATOM 1568 O O . THR A 1 198 ? -6.853 -5.265 -24.107 1.00 97.62 198 THR A O 1
ATOM 1571 N N . MET A 1 199 ? -8.245 -3.529 -23.817 1.00 98.06 199 MET A N 1
ATOM 1572 C CA . MET A 1 199 ? -7.593 -3.030 -22.601 1.00 98.06 199 MET A CA 1
ATOM 1573 C C . MET A 1 199 ? -7.631 -4.073 -21.476 1.00 98.06 199 MET A C 1
ATOM 1575 O O . MET A 1 199 ? -6.631 -4.288 -20.798 1.00 98.06 199 MET A O 1
ATOM 1579 N N . ASN A 1 200 ? -8.758 -4.769 -21.306 1.00 97.69 200 ASN A N 1
ATOM 1580 C CA . ASN A 1 200 ? -8.913 -5.844 -20.329 1.00 97.69 200 ASN A CA 1
ATOM 1581 C C . ASN A 1 200 ? -7.925 -6.993 -20.554 1.00 97.69 200 ASN A C 1
ATOM 1583 O O . ASN A 1 200 ? -7.364 -7.522 -19.589 1.00 97.69 200 ASN A O 1
ATOM 1587 N N . ARG A 1 201 ? -7.723 -7.385 -21.815 1.00 98.38 201 ARG A N 1
ATOM 1588 C CA . ARG A 1 201 ? -6.726 -8.390 -22.186 1.00 98.38 201 ARG A CA 1
ATOM 1589 C C . ARG A 1 201 ? -5.318 -7.904 -21.835 1.00 98.38 201 ARG A C 1
ATOM 1591 O O . ARG A 1 201 ? -4.623 -8.595 -21.098 1.00 98.38 201 ARG A O 1
ATOM 1598 N N . ILE A 1 202 ? -4.953 -6.695 -22.271 1.00 98.25 202 ILE A N 1
ATOM 1599 C CA . ILE A 1 202 ? -3.632 -6.100 -22.011 1.00 98.25 202 ILE A CA 1
ATOM 1600 C C . ILE A 1 202 ? -3.355 -6.010 -20.505 1.00 98.25 202 ILE A C 1
ATOM 1602 O O . ILE A 1 202 ? -2.298 -6.434 -20.058 1.00 98.25 202 ILE A O 1
ATOM 1606 N N . CYS A 1 203 ? -4.306 -5.523 -19.706 1.00 98.06 203 CYS A N 1
ATOM 1607 C CA . CYS A 1 203 ? -4.165 -5.436 -18.251 1.00 98.06 203 CYS A CA 1
ATOM 1608 C C . CYS A 1 203 ? -3.867 -6.812 -17.624 1.00 98.06 203 CYS A C 1
ATOM 1610 O O . CYS A 1 203 ? -2.913 -6.951 -16.868 1.00 98.06 203 CYS A O 1
ATOM 1612 N N . ARG A 1 204 ? -4.596 -7.8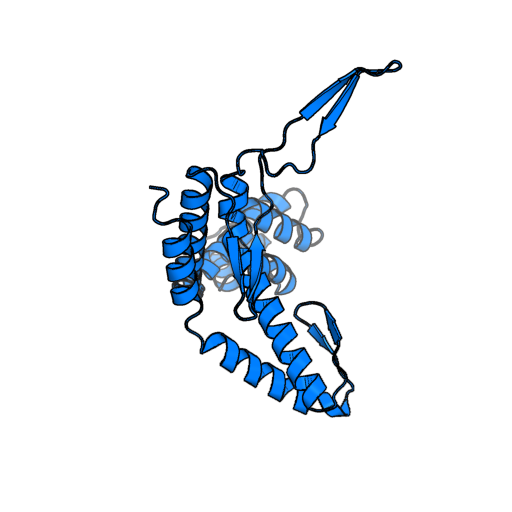72 -17.989 1.00 98.38 204 ARG A N 1
ATOM 1613 C CA . ARG A 1 204 ? -4.315 -9.223 -17.461 1.00 98.38 204 ARG A CA 1
ATOM 1614 C C . ARG A 1 204 ? -2.945 -9.744 -17.895 1.00 98.38 204 ARG A C 1
ATOM 1616 O O . ARG A 1 204 ? -2.225 -10.296 -17.070 1.00 98.38 204 ARG A O 1
ATOM 1623 N N . GLU A 1 205 ? -2.578 -9.540 -19.159 1.00 98.31 205 GLU A N 1
ATOM 1624 C CA . GLU A 1 205 ? -1.263 -9.926 -19.684 1.00 98.31 205 GLU A CA 1
ATOM 1625 C C . GLU A 1 205 ? -0.137 -9.229 -18.914 1.00 98.31 205 GLU A C 1
ATOM 1627 O O . GLU A 1 205 ? 0.762 -9.898 -18.418 1.00 98.31 205 GLU A O 1
ATOM 1632 N N . GLN A 1 206 ? -0.224 -7.908 -18.727 1.00 98.06 206 GLN A N 1
ATOM 1633 C CA . GLN A 1 206 ? 0.810 -7.147 -18.023 1.00 98.06 206 GLN A CA 1
ATOM 1634 C C . GLN A 1 206 ? 0.868 -7.467 -16.524 1.00 98.06 206 GLN A C 1
ATOM 1636 O O . GLN A 1 206 ? 1.932 -7.348 -15.921 1.00 98.06 206 GLN A O 1
ATOM 1641 N N . PHE A 1 207 ? -0.242 -7.888 -15.910 1.00 98.06 207 PHE A N 1
ATOM 1642 C CA . PHE A 1 207 ? -0.241 -8.356 -14.523 1.00 98.06 207 PHE A CA 1
ATOM 1643 C C . PHE A 1 207 ? 0.532 -9.673 -14.391 1.00 98.06 207 PHE A C 1
ATOM 1645 O O . PHE A 1 207 ? 1.371 -9.813 -13.503 1.00 98.06 207 PHE A O 1
ATOM 1652 N N . VAL A 1 208 ? 0.282 -10.620 -15.303 1.00 97.94 208 VAL A N 1
ATOM 1653 C CA . VAL A 1 208 ? 0.999 -11.902 -15.351 1.00 97.94 208 VAL A CA 1
ATOM 1654 C C . VAL A 1 208 ? 2.478 -11.681 -15.649 1.00 97.94 208 VAL A C 1
ATOM 1656 O O . VAL A 1 208 ? 3.315 -12.229 -14.944 1.00 97.94 208 VAL A O 1
ATOM 1659 N N . THR A 1 209 ? 2.812 -10.847 -16.638 1.00 96.94 209 THR A N 1
ATOM 1660 C CA . THR A 1 209 ? 4.205 -10.507 -16.956 1.00 96.94 209 THR A CA 1
ATOM 1661 C C . THR A 1 209 ? 4.929 -9.937 -15.741 1.00 96.94 209 THR A C 1
ATOM 1663 O O . THR A 1 209 ? 5.997 -10.430 -15.403 1.00 96.94 209 THR A O 1
ATOM 1666 N N . LEU A 1 210 ? 4.330 -8.964 -15.045 1.00 97.62 210 LEU A N 1
ATOM 1667 C CA . LEU A 1 210 ? 4.931 -8.364 -13.856 1.00 97.62 210 LEU A CA 1
ATOM 1668 C C . LEU A 1 210 ? 5.177 -9.396 -12.747 1.00 97.62 210 LEU A C 1
ATOM 1670 O O . LEU A 1 210 ? 6.266 -9.445 -12.190 1.00 97.62 210 LEU A O 1
ATOM 1674 N N . HIS A 1 211 ? 4.179 -10.217 -12.414 1.00 96.50 211 HIS A N 1
ATOM 1675 C CA . HIS A 1 211 ? 4.269 -11.154 -11.289 1.00 96.50 211 HIS A CA 1
ATOM 1676 C C . HIS A 1 211 ? 4.961 -12.487 -11.610 1.00 96.50 211 HIS A C 1
ATOM 1678 O O . HIS A 1 211 ? 5.177 -13.279 -10.694 1.00 96.50 211 HIS A O 1
ATOM 1684 N N . ASN A 1 212 ? 5.320 -12.728 -12.873 1.00 96.62 212 ASN A N 1
ATOM 1685 C CA . ASN A 1 212 ? 6.217 -13.819 -13.255 1.00 96.62 212 ASN A CA 1
ATOM 1686 C C . ASN A 1 212 ? 7.690 -13.491 -12.968 1.00 96.62 212 ASN A C 1
ATOM 1688 O O . ASN A 1 212 ? 8.500 -14.413 -12.887 1.00 96.62 212 ASN A O 1
ATOM 1692 N N . GLU A 1 213 ? 8.034 -12.213 -12.790 1.00 95.31 213 GLU A N 1
ATOM 1693 C CA . GLU A 1 213 ? 9.362 -11.809 -12.332 1.00 95.31 213 GLU A CA 1
ATOM 1694 C C . GLU A 1 213 ? 9.562 -12.183 -10.849 1.00 95.31 213 GLU A C 1
ATOM 1696 O O . GLU A 1 213 ? 8.617 -12.106 -10.048 1.00 95.31 213 GLU A O 1
ATOM 1701 N N . PRO A 1 214 ? 10.785 -12.546 -10.425 1.00 96.88 214 PRO A N 1
ATOM 1702 C CA . PRO A 1 214 ? 11.093 -12.919 -9.047 1.00 96.88 214 PRO A CA 1
ATOM 1703 C C . PRO A 1 214 ? 11.220 -11.694 -8.114 1.00 96.88 214 PRO A C 1
ATOM 1705 O O . PRO A 1 214 ? 12.157 -11.586 -7.326 1.00 96.88 214 PRO A O 1
ATOM 1708 N N . ILE A 1 215 ? 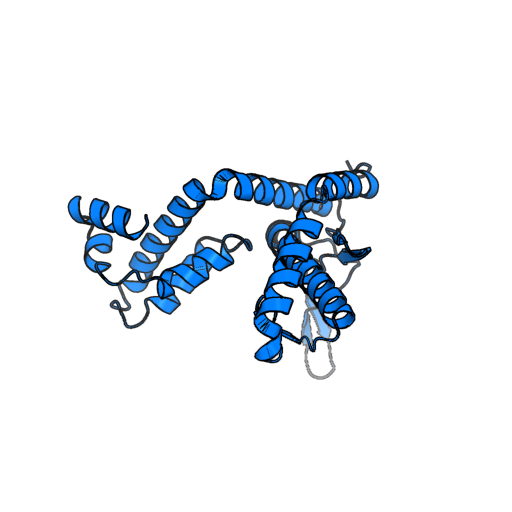10.214 -10.809 -8.126 1.00 97.25 215 ILE A N 1
ATOM 1709 C CA . ILE A 1 215 ? 10.195 -9.475 -7.494 1.00 97.25 215 ILE A CA 1
ATOM 1710 C C . ILE A 1 215 ? 10.747 -9.461 -6.057 1.00 97.25 215 ILE A C 1
ATOM 1712 O O . ILE A 1 215 ? 11.503 -8.566 -5.680 1.00 97.25 215 ILE A O 1
ATOM 1716 N N . LEU A 1 216 ? 10.334 -10.414 -5.213 1.00 96.81 216 LEU A N 1
ATOM 1717 C CA . LEU A 1 216 ? 10.767 -10.453 -3.810 1.00 96.81 216 LEU A CA 1
ATOM 1718 C C . LEU A 1 216 ? 12.223 -10.902 -3.659 1.00 96.81 216 LEU A C 1
ATOM 1720 O O . LEU A 1 216 ? 12.913 -10.406 -2.770 1.00 96.81 216 LEU A O 1
ATOM 1724 N N . SER A 1 217 ? 12.681 -11.817 -4.513 1.00 97.25 217 SER A N 1
ATOM 1725 C CA . SER A 1 217 ? 14.074 -12.262 -4.529 1.00 97.25 217 SER A CA 1
ATOM 1726 C C . SER A 1 217 ? 14.988 -11.151 -5.036 1.00 97.25 217 SER A C 1
ATOM 1728 O O . SER A 1 217 ? 16.019 -10.901 -4.418 1.00 97.25 217 SER A O 1
ATOM 1730 N N . ASP A 1 218 ? 14.575 -10.425 -6.075 1.00 97.25 218 ASP A N 1
ATOM 1731 C CA . ASP A 1 218 ? 15.323 -9.277 -6.599 1.00 97.25 218 ASP A CA 1
ATOM 1732 C C . ASP A 1 218 ? 15.410 -8.154 -5.563 1.00 97.25 218 ASP A C 1
ATOM 1734 O O . ASP A 1 218 ? 16.477 -7.581 -5.338 1.00 97.25 218 ASP A O 1
ATOM 1738 N N . LEU A 1 219 ? 14.306 -7.881 -4.856 1.00 97.44 219 LEU A N 1
ATOM 1739 C CA . LEU A 1 219 ? 14.315 -6.945 -3.736 1.00 97.44 219 LEU A CA 1
ATOM 1740 C C . LEU A 1 219 ? 15.276 -7.409 -2.635 1.00 97.44 219 LEU A C 1
ATOM 1742 O O . LEU A 1 219 ? 16.032 -6.594 -2.115 1.00 97.44 219 LEU A O 1
ATOM 1746 N N . ALA A 1 220 ? 15.259 -8.690 -2.261 1.00 97.00 220 ALA A N 1
ATOM 1747 C CA . ALA A 1 220 ? 16.153 -9.212 -1.230 1.00 97.00 220 ALA A CA 1
ATOM 1748 C C . ALA A 1 220 ? 17.631 -9.041 -1.620 1.00 97.00 220 ALA A C 1
ATOM 1750 O O . ALA A 1 220 ? 18.399 -8.504 -0.823 1.00 97.00 220 ALA A O 1
ATOM 1751 N N . GLN A 1 221 ? 17.996 -9.400 -2.855 1.00 97.06 221 GLN A N 1
ATOM 1752 C CA . GLN A 1 221 ? 19.351 -9.223 -3.388 1.00 97.06 221 GLN A CA 1
ATOM 1753 C C . GLN A 1 221 ? 19.760 -7.749 -3.433 1.00 97.06 221 GLN A C 1
ATOM 1755 O O . GLN A 1 221 ? 20.872 -7.403 -3.042 1.00 97.06 221 GLN A O 1
ATOM 1760 N N . PHE A 1 222 ? 18.858 -6.859 -3.857 1.00 96.88 222 PHE A N 1
ATOM 1761 C CA . PHE A 1 222 ? 19.112 -5.420 -3.850 1.00 96.88 222 PHE A CA 1
ATOM 1762 C C . PHE A 1 222 ? 19.408 -4.904 -2.438 1.00 96.88 222 PHE A C 1
ATOM 1764 O O . PHE A 1 222 ? 20.354 -4.142 -2.238 1.00 96.88 222 PHE A O 1
ATOM 1771 N N . LEU A 1 223 ? 18.601 -5.308 -1.452 1.00 96.06 223 LEU A N 1
ATOM 1772 C CA . LEU A 1 223 ? 18.778 -4.879 -0.067 1.00 96.06 223 LEU A CA 1
ATOM 1773 C C . LEU A 1 223 ? 20.076 -5.424 0.530 1.00 96.06 223 LEU A C 1
ATOM 1775 O O . LEU A 1 223 ? 20.755 -4.693 1.242 1.00 96.06 223 LEU A O 1
ATOM 1779 N N . GLU A 1 224 ? 20.437 -6.667 0.225 1.00 95.25 224 GLU A N 1
ATOM 1780 C CA . GLU A 1 224 ? 21.702 -7.265 0.653 1.00 95.25 224 GLU A CA 1
ATOM 1781 C C . GLU A 1 224 ? 22.900 -6.559 0.013 1.00 95.25 224 GLU A C 1
ATOM 1783 O O . GLU A 1 224 ? 23.804 -6.128 0.718 1.00 95.25 224 GLU A O 1
ATOM 1788 N N . HIS A 1 225 ? 22.872 -6.323 -1.297 1.00 94.94 225 HIS A N 1
ATOM 1789 C CA . HIS A 1 225 ? 23.949 -5.612 -1.980 1.00 94.94 225 HIS A CA 1
ATOM 1790 C C . HIS A 1 225 ? 24.121 -4.170 -1.476 1.00 94.94 225 HIS A C 1
ATOM 1792 O O . HIS A 1 225 ? 25.239 -3.678 -1.354 1.00 94.94 225 HIS A O 1
ATOM 1798 N N . LYS A 1 226 ? 23.016 -3.471 -1.185 1.00 94.44 226 LYS A N 1
ATOM 1799 C CA . LYS A 1 226 ? 23.056 -2.054 -0.798 1.00 94.44 226 LYS A CA 1
ATOM 1800 C C . LYS A 1 226 ? 23.291 -1.822 0.694 1.00 94.44 226 LYS A C 1
ATOM 1802 O O . LYS A 1 226 ? 23.849 -0.790 1.070 1.00 94.44 226 LYS A O 1
ATOM 1807 N N . PHE A 1 227 ? 22.808 -2.730 1.539 1.00 94.25 227 PHE A N 1
ATOM 1808 C CA . PHE A 1 227 ? 22.761 -2.553 2.990 1.00 94.25 227 PHE A CA 1
ATOM 1809 C C . PHE A 1 227 ? 23.387 -3.706 3.784 1.00 94.25 227 PHE A C 1
ATOM 1811 O O . PHE A 1 227 ? 23.416 -3.623 5.009 1.00 94.25 227 PHE A O 1
ATOM 1818 N N . GLY A 1 228 ? 23.869 -4.766 3.131 1.00 85.56 228 GLY A N 1
ATOM 1819 C CA . GLY A 1 228 ? 24.431 -5.953 3.786 1.00 85.56 228 GLY A CA 1
ATOM 1820 C C . GLY A 1 228 ? 25.654 -5.650 4.647 1.00 85.56 228 GLY A C 1
ATOM 1821 O O . GLY A 1 228 ? 25.788 -6.219 5.723 1.00 85.56 228 GLY A O 1
ATOM 1822 N N . ASP A 1 229 ? 26.464 -4.671 4.247 1.00 82.69 229 ASP A N 1
ATOM 1823 C CA . ASP A 1 229 ? 27.665 -4.258 4.986 1.00 82.69 229 ASP A CA 1
ATOM 1824 C C . ASP A 1 229 ? 27.368 -3.314 6.170 1.00 82.69 229 ASP A C 1
ATOM 1826 O O . ASP A 1 229 ? 28.286 -2.816 6.819 1.00 82.69 229 ASP A O 1
ATOM 1830 N N . LEU A 1 230 ? 26.093 -3.005 6.444 1.00 70.50 230 LEU A N 1
ATOM 1831 C CA . LEU A 1 230 ? 25.690 -2.063 7.499 1.00 70.50 230 LEU A CA 1
ATOM 1832 C C . LEU A 1 230 ? 25.412 -2.720 8.863 1.00 70.50 230 LEU A C 1
ATOM 1834 O O . LEU A 1 230 ? 24.900 -2.045 9.763 1.00 70.50 230 LEU A O 1
ATOM 1838 N N . THR A 1 231 ? 25.696 -4.016 9.008 1.00 50.66 231 THR A N 1
ATOM 1839 C CA . THR A 1 231 ? 25.623 -4.752 10.285 1.00 50.66 231 THR A CA 1
ATOM 1840 C C . THR A 1 231 ? 26.941 -4.781 11.030 1.00 50.66 231 THR A C 1
ATOM 1842 O O . THR A 1 231 ? 27.963 -5.085 10.383 1.00 50.66 231 THR A O 1
#

Secondary structure (DSSP, 8-state):
-HHHHHHHHHHTT-HHHHHTTTT--HHHHHHHHHHHTTT--HHHHHHHHHHHHBTTB-TTTHHHHHHHHHHHHHHHHHHHTHHHHHHHHHHHHHHHHHHHTT---EEE-TTS-EEE---B---EEEEE-SS-EEEEE----TTSPB-HHHHHHHHHHHHHHHHHHHHHHHHHHHHHHTT---EEETTEEE--GGGHHHHHHHHHHHHHHHHHS-HHHHHHHHHHHHHGGG-

InterPro domains:
  IPR002092 DNA-directed RNA polymerase, phage-type [PS00489] (24-38)
  IPR002092 DNA-directed RNA polymerase, phage-type [PTHR10102] (2-227)
  IPR043502 DNA/RNA polymerase superfamily [SSF56672] (2-229)
  IPR046950 DNA-directed RNA polymerase, C-terminal domain, phage-type [PF00940] (1-228)

Nearest PDB structures (foldseek):
  8q63-assembly1_A  TM=9.174E-01  e=3.749E-17  Saccharomyces cerevisiae S288C
  8c5u-assembly1_A  TM=9.129E-01  e=7.718E-17  Saccharomyces cerevisiae S288C
  6erq-assembly2_B  TM=8.529E-01  e=8.844E-18  Homo sapiens
  6erp-assembly2_B  TM=8.544E-01  e=1.336E-17  Homo sapiens
  6erq-assembly1_A  TM=8.435E-01  e=1.205E-17  Homo sapiens

Sequence (231 aa):
MVEEQRARDAAEGHEIAINLEGKISRKVVKQTVMTVVYGVTWVGGRLQIAKQLRGSIPDDQLWDCSAYVVGEVFRALRQSFAKARGIQDWLSASARKVSLAQRPMEWVTPLGLPVVQPYHKMYQKSVSTQLQGLNMRVAWNPSYPPDTRKQKNAMPPNFVHSLDSTHMMLTALHAHRAGISFVAVHDSYWTHACFVNTMNRICREQFVTLHNEPILSDLAQFLEHKFGDLT

Foldseek 3Di:
DLLVVLVVVVVVVNPLSVQCPPVDDCCLCVVLLVCVLQQDDLVRQLVSNLVSCPPVHDPVCSNVNSSSSSVSSVVVCCVVPVPSVVVLQVQLVLQLVCLVLQHFDWDAFPVRRIDTDQAFDWDWDFDQDPVGTDTDIPPGDSPGGGDSVCRSSRRSNVVVLSLLVVLLVQLCVVCVVVVWDWDDDRNDIDTPPVCPVVSVVSSVVSVCVRVVDPVVVNRVVVSCVVCVVSD

Mean predicted aligned error: 6.36 Å

Solvent-accessible surface area (backbone atoms only — not comparable to full-atom values): 12912 Å² total; per-residue (Å²): 106,61,64,62,47,33,53,49,43,28,74,74,64,37,64,64,35,49,76,41,63,96,64,83,43,70,76,38,49,47,60,36,63,60,37,43,76,46,54,50,47,71,71,56,30,20,54,50,28,32,66,56,43,59,88,80,51,61,77,89,50,35,62,59,46,17,49,51,53,38,50,40,50,54,52,53,47,52,72,75,36,54,70,61,46,54,52,40,51,50,41,22,50,50,26,33,54,42,17,70,61,59,33,63,47,66,54,64,42,100,84,68,52,76,46,70,54,85,47,41,56,73,51,74,46,76,44,82,51,99,89,49,75,43,79,42,68,54,86,77,57,90,88,41,53,34,27,42,70,56,38,17,50,44,36,40,28,53,51,53,52,48,50,55,51,46,41,47,52,50,29,43,56,53,32,48,75,70,74,40,68,71,48,68,62,84,95,44,80,45,58,58,80,92,44,47,67,58,51,53,51,46,44,53,51,36,49,51,59,58,68,70,46,65,62,70,58,54,49,49,52,50,48,42,76,76,48,55,87,64,115

Radius of gyration: 22.62 Å; Cα contacts (8 Å, |Δi|>4): 246; chains: 1; bounding box: 56×58×55 Å

pLDDT: mean 92.09, std 6.45, range [50.66, 98.38]